Protein AF-A0A2A5F833-F1 (afdb_monomer)

Sequence (215 aa):
MTPPNRQLEKKFLQSIVKPLNDLQHRLIEPFVYSSTYSSIETDTGGIASAIAHFPEQIPSRHIAKETRIKLCDASFEYDLIVNYNDTVKHRALTKESRITNMSVYSRFEYCETRGFRFMRTVPYLMPNGNLPNKYDFVQVAIESIQMLANKFEFSADFVQAFPDSSEGFFEWATLYHTKASREVSVEAFNIEFVRKVNDDEYTLVDPPTVKFVVI

Solvent-accessible surface area (backbone atoms only — not comparable to full-atom values): 12181 Å² total; per-residue (Å²): 134,79,58,73,65,59,57,52,47,52,46,46,44,63,56,37,51,47,56,50,51,60,47,54,66,55,24,50,47,57,56,66,57,35,70,89,76,33,71,63,59,57,51,51,45,50,40,26,42,38,60,59,50,48,53,61,74,43,95,46,68,68,58,17,55,55,49,49,53,55,44,40,77,70,30,70,42,39,33,50,36,37,26,28,29,50,35,75,73,30,99,70,62,98,54,59,88,47,33,27,42,76,52,59,28,44,34,27,40,51,39,99,91,54,28,22,20,61,42,30,49,44,51,26,37,15,55,65,68,38,80,94,54,63,40,53,45,66,61,36,48,51,53,31,47,46,51,49,21,62,74,70,73,44,81,59,88,81,71,72,74,82,78,76,44,89,58,67,65,31,85,46,49,62,29,36,56,69,79,87,55,91,79,73,75,71,86,50,68,45,75,45,42,26,28,78,78,51,103,89,42,70,42,80,50,85,73,98,74,85,56,75,44,80,81

Foldseek 3Di:
DPPPLVVLLVCLCVQALVLLVVLLVQFLAQADAAFPDGPNLVSLLSNLVCLLCSLVVPPDNVSSVVVSVVLLVVDVLNLLSNLDNCLVVDVDDPDLQSHKDKGKEFEWEQDPVQGIDGWGIFIWIHGSVDVVDTDGSSVSSLVSSVSVCVVSVHDSVSSDDRDGNPDGGDNAAEGEYDVPPVDDDRPDHHYWYWYDPDPPDIDTDDDPDHDYDYD

Structure (mmCIF, N/CA/C/O backbone):
data_AF-A0A2A5F833-F1
#
_entry.id   AF-A0A2A5F833-F1
#
loop_
_atom_site.group_PDB
_atom_site.id
_atom_site.type_symbol
_atom_site.label_atom_id
_atom_site.label_alt_id
_atom_site.label_comp_id
_atom_site.label_asym_id
_atom_site.label_entity_id
_atom_site.label_seq_id
_atom_site.pdbx_PDB_ins_code
_atom_site.Cartn_x
_atom_site.Cartn_y
_atom_site.Cartn_z
_atom_site.occupancy
_atom_site.B_iso_or_equiv
_atom_site.auth_seq_id
_atom_site.auth_comp_id
_atom_site.auth_asym_id
_atom_site.auth_atom_id
_atom_site.pdbx_PDB_model_num
ATOM 1 N N . MET A 1 1 ? 29.959 16.289 -14.822 1.00 41.12 1 MET A N 1
ATOM 2 C CA . MET A 1 1 ? 28.954 15.370 -15.400 1.00 41.12 1 MET A CA 1
ATOM 3 C C . MET A 1 1 ? 28.659 14.302 -14.366 1.00 41.12 1 MET A C 1
ATOM 5 O O . MET A 1 1 ? 29.595 13.676 -13.887 1.00 41.12 1 MET A O 1
ATOM 9 N N . THR A 1 2 ? 27.407 14.149 -13.947 1.00 41.41 2 THR A N 1
ATOM 10 C CA . THR A 1 2 ? 27.018 13.082 -13.017 1.00 41.41 2 THR A CA 1
ATOM 11 C C . THR A 1 2 ? 27.003 11.759 -13.796 1.00 41.41 2 THR A C 1
ATOM 13 O O . THR A 1 2 ? 26.448 11.755 -14.896 1.00 41.41 2 THR A O 1
ATOM 16 N N . PRO A 1 3 ? 27.615 10.663 -13.308 1.00 46.19 3 PRO A N 1
ATOM 17 C CA . PRO A 1 3 ? 27.569 9.382 -14.011 1.00 46.19 3 PRO A CA 1
ATOM 18 C C . PRO A 1 3 ? 26.110 8.969 -14.289 1.00 46.19 3 PRO A C 1
ATOM 20 O O . PRO A 1 3 ? 25.251 9.240 -13.443 1.00 46.19 3 PRO A O 1
ATOM 23 N N . PRO A 1 4 ? 25.819 8.323 -15.438 1.00 58.59 4 PRO A N 1
ATOM 24 C CA . PRO A 1 4 ? 24.455 8.006 -15.875 1.00 58.59 4 PRO A CA 1
ATOM 25 C C . PRO A 1 4 ? 23.614 7.322 -14.787 1.00 58.59 4 PRO A C 1
ATOM 27 O O . PRO A 1 4 ? 22.433 7.630 -14.630 1.00 58.59 4 PRO A O 1
ATOM 30 N N . ASN A 1 5 ? 24.255 6.475 -13.972 1.00 71.12 5 ASN A N 1
ATOM 31 C CA . ASN A 1 5 ? 23.594 5.741 -12.897 1.00 71.12 5 ASN A CA 1
ATOM 32 C C . ASN A 1 5 ? 23.075 6.646 -11.768 1.00 71.12 5 ASN A C 1
ATOM 34 O O . ASN A 1 5 ? 21.965 6.454 -11.291 1.00 71.12 5 ASN A O 1
ATOM 38 N N . ARG A 1 6 ? 23.794 7.719 -11.417 1.00 80.25 6 ARG A N 1
ATOM 39 C CA . ARG A 1 6 ? 23.369 8.659 -10.361 1.00 80.25 6 ARG A CA 1
ATOM 40 C C . ARG A 1 6 ? 22.173 9.520 -10.769 1.00 80.25 6 ARG A C 1
ATOM 42 O O . ARG A 1 6 ? 21.403 9.951 -9.916 1.00 80.25 6 ARG A O 1
ATOM 49 N N . GLN A 1 7 ? 22.018 9.831 -12.059 1.00 85.38 7 GLN A N 1
ATOM 50 C CA . GLN A 1 7 ? 20.838 10.571 -12.523 1.00 85.38 7 GLN A CA 1
ATOM 51 C C . GLN A 1 7 ? 19.591 9.682 -12.493 1.00 85.38 7 GLN A C 1
ATOM 53 O O . GLN A 1 7 ? 18.515 10.154 -12.123 1.00 85.38 7 GLN A O 1
ATOM 58 N N . LEU A 1 8 ? 19.741 8.411 -12.869 1.00 87.88 8 LEU A N 1
ATOM 59 C CA . LEU A 1 8 ? 18.670 7.424 -12.812 1.00 87.88 8 LEU A CA 1
ATOM 60 C C . LEU A 1 8 ? 18.279 7.108 -11.360 1.00 87.88 8 LEU A C 1
ATOM 62 O O . LEU A 1 8 ? 17.096 7.133 -11.039 1.00 87.88 8 LEU A O 1
ATOM 66 N N . GLU A 1 9 ? 19.258 6.949 -10.471 1.00 89.50 9 GLU A N 1
ATOM 67 C CA . GLU A 1 9 ? 19.054 6.791 -9.027 1.00 89.50 9 GLU A CA 1
ATOM 68 C C . GLU A 1 9 ? 18.336 8.006 -8.419 1.00 89.50 9 GLU A C 1
ATOM 70 O O . GLU A 1 9 ? 17.340 7.863 -7.717 1.00 89.50 9 GLU A O 1
ATOM 75 N N . LYS A 1 10 ? 18.741 9.238 -8.763 1.00 89.94 10 LYS A N 1
ATOM 76 C CA . LYS A 1 10 ? 18.026 10.443 -8.307 1.00 89.94 10 LYS A CA 1
ATOM 77 C C . LYS A 1 10 ? 16.562 10.445 -8.757 1.00 89.94 10 LYS A C 1
ATOM 79 O O . LYS A 1 10 ? 15.688 10.816 -7.977 1.00 89.94 10 LYS A O 1
ATOM 84 N N . LYS A 1 11 ? 16.284 10.038 -10.000 1.00 90.44 11 LYS A N 1
ATOM 85 C CA . LYS A 1 11 ? 14.904 9.890 -10.484 1.00 90.44 11 LYS A CA 1
ATOM 86 C C . LYS A 1 11 ? 14.158 8.813 -9.704 1.00 90.44 11 LYS A C 1
ATOM 88 O O . LYS A 1 11 ? 13.012 9.052 -9.343 1.00 90.44 11 LYS A O 1
ATOM 93 N N . PHE A 1 12 ? 14.789 7.675 -9.420 1.00 91.25 12 PHE A N 1
ATOM 94 C CA . PHE A 1 12 ? 14.212 6.600 -8.612 1.00 91.25 12 PHE A CA 1
ATOM 95 C C . PHE A 1 12 ? 13.774 7.117 -7.236 1.00 91.25 12 PHE A C 1
ATOM 97 O O . PHE A 1 12 ? 12.604 7.017 -6.868 1.00 91.25 12 PHE A O 1
ATOM 104 N N . LEU A 1 13 ? 14.681 7.804 -6.535 1.00 91.69 13 LEU A N 1
ATOM 105 C CA . LEU A 1 13 ? 14.411 8.409 -5.231 1.00 91.69 13 LEU A CA 1
ATOM 106 C C . LEU A 1 13 ? 13.259 9.423 -5.280 1.00 91.69 13 LEU A C 1
ATOM 108 O O . LEU A 1 13 ? 12.384 9.427 -4.419 1.00 91.69 13 LEU A O 1
ATOM 112 N N . GLN A 1 14 ? 13.251 10.297 -6.289 1.00 92.38 14 GLN A N 1
ATOM 113 C CA . GLN A 1 14 ? 12.277 11.387 -6.384 1.00 92.38 14 GLN A CA 1
ATOM 114 C C . GLN A 1 14 ? 10.895 10.943 -6.871 1.00 92.38 14 GLN A C 1
ATOM 116 O O . GLN A 1 14 ? 9.903 11.535 -6.457 1.00 92.38 14 GLN A O 1
ATOM 121 N N . SER A 1 15 ? 10.828 9.954 -7.763 1.00 92.31 15 SER A N 1
ATOM 122 C CA . SER A 1 15 ? 9.573 9.532 -8.403 1.00 92.31 15 SER A CA 1
ATOM 123 C C . SER A 1 15 ? 8.883 8.366 -7.706 1.00 92.31 15 SER A C 1
ATOM 125 O O . SER A 1 15 ? 7.688 8.185 -7.912 1.00 92.31 15 SER A O 1
ATOM 127 N N . ILE A 1 16 ? 9.609 7.591 -6.896 1.00 93.31 16 ILE A N 1
ATOM 128 C CA . ILE A 1 16 ? 9.078 6.379 -6.265 1.00 93.31 16 ILE A CA 1
ATOM 129 C C . ILE A 1 16 ? 9.236 6.443 -4.746 1.00 93.31 16 ILE A C 1
ATOM 131 O O . ILE A 1 16 ? 8.244 6.428 -4.022 1.00 93.31 16 ILE A O 1
ATOM 135 N N . VAL A 1 17 ? 10.473 6.571 -4.259 1.00 92.44 17 VAL A N 1
ATOM 136 C CA . VAL A 1 17 ? 10.777 6.433 -2.824 1.00 92.44 17 VAL A CA 1
ATOM 137 C C . VAL A 1 17 ? 10.159 7.556 -2.002 1.00 92.44 17 VAL A C 1
ATOM 139 O O . VAL A 1 17 ? 9.460 7.297 -1.027 1.00 92.44 17 VAL A O 1
ATOM 142 N N . LYS A 1 18 ? 10.385 8.813 -2.398 1.00 92.38 18 LYS A N 1
ATOM 143 C CA . LYS A 1 18 ? 9.833 9.961 -1.675 1.00 92.38 18 LYS A CA 1
ATOM 144 C C . LYS A 1 18 ? 8.293 9.928 -1.633 1.00 92.38 18 LYS A C 1
ATOM 146 O O . LYS A 1 18 ? 7.764 10.005 -0.530 1.00 92.38 18 LYS A O 1
ATOM 151 N N . PRO A 1 19 ? 7.572 9.752 -2.759 1.00 93.38 19 PRO A N 1
ATOM 152 C CA . PRO A 1 19 ? 6.115 9.615 -2.730 1.00 93.38 19 PRO A CA 1
ATOM 153 C C . PRO A 1 19 ? 5.610 8.477 -1.836 1.00 93.38 19 PRO A C 1
ATOM 155 O O . PRO A 1 19 ? 4.612 8.654 -1.141 1.00 93.38 19 PRO A O 1
ATOM 158 N N . LEU A 1 20 ? 6.301 7.330 -1.810 1.00 93.62 20 LEU A N 1
ATOM 159 C CA . LEU A 1 20 ? 5.943 6.232 -0.914 1.00 93.62 20 LEU A CA 1
ATOM 160 C C . LEU A 1 20 ? 6.114 6.624 0.557 1.00 93.62 20 LEU A C 1
ATOM 162 O O . LEU A 1 20 ? 5.216 6.382 1.356 1.00 93.62 20 LEU A O 1
ATOM 166 N N . ASN A 1 21 ? 7.225 7.266 0.915 1.00 91.25 21 ASN A N 1
ATOM 167 C CA . ASN A 1 21 ? 7.442 7.754 2.277 1.00 91.25 21 ASN A CA 1
ATOM 168 C C . ASN A 1 21 ? 6.386 8.800 2.670 1.00 91.25 21 ASN A C 1
ATOM 170 O O . ASN A 1 21 ? 5.818 8.708 3.756 1.00 91.25 21 ASN A O 1
ATOM 174 N N . ASP A 1 22 ? 6.063 9.744 1.784 1.00 90.62 22 ASP A N 1
ATOM 175 C CA . ASP A 1 22 ? 5.027 10.760 2.017 1.00 90.62 22 ASP A CA 1
ATOM 176 C C . ASP A 1 22 ? 3.626 10.123 2.184 1.00 90.62 22 ASP A C 1
ATOM 178 O O . ASP A 1 22 ? 2.799 10.602 2.964 1.00 90.62 22 ASP A O 1
ATOM 182 N N . LEU A 1 23 ? 3.339 9.023 1.476 1.00 91.31 23 LEU A N 1
ATOM 183 C CA . LEU A 1 23 ? 2.129 8.226 1.689 1.00 91.31 23 LEU A CA 1
ATOM 184 C C . LEU A 1 23 ? 2.149 7.534 3.059 1.00 91.31 23 LEU A C 1
ATOM 186 O O . LEU A 1 23 ? 1.182 7.671 3.801 1.00 91.31 23 LEU A O 1
ATOM 190 N N . GLN A 1 24 ? 3.237 6.848 3.424 1.00 90.69 24 GLN A N 1
ATOM 191 C CA . GLN A 1 24 ? 3.361 6.148 4.712 1.00 90.69 24 GLN A CA 1
ATOM 192 C C . GLN A 1 24 ? 3.088 7.066 5.911 1.00 90.69 24 GLN A C 1
ATOM 194 O O . GLN A 1 24 ? 2.324 6.694 6.800 1.00 90.69 24 GLN A O 1
ATOM 199 N N . HIS A 1 25 ? 3.622 8.291 5.896 1.00 87.38 25 HIS A N 1
ATOM 200 C CA . HIS A 1 25 ? 3.379 9.277 6.956 1.00 87.38 25 HIS A CA 1
ATOM 201 C C . HIS A 1 25 ? 1.908 9.697 7.067 1.00 87.38 25 HIS A C 1
ATOM 203 O O . HIS A 1 25 ? 1.439 9.997 8.154 1.00 87.38 25 HIS A O 1
ATOM 209 N N . ARG A 1 26 ? 1.151 9.708 5.965 1.00 87.00 26 ARG A N 1
ATOM 210 C CA . ARG A 1 26 ? -0.288 10.022 6.009 1.00 87.00 26 ARG A CA 1
ATOM 211 C C . ARG A 1 26 ? -1.143 8.836 6.429 1.00 87.00 26 ARG A C 1
ATOM 213 O O . ARG A 1 26 ? -2.242 9.032 6.939 1.00 87.00 26 ARG A O 1
ATOM 220 N N . LEU A 1 27 ? -0.668 7.615 6.192 1.00 89.62 27 LEU A N 1
ATOM 221 C CA . LEU A 1 27 ? -1.400 6.405 6.553 1.00 89.62 27 LEU A CA 1
ATOM 222 C C . LEU A 1 27 ? -1.431 6.174 8.068 1.00 89.62 27 LEU A C 1
ATOM 224 O O . LEU A 1 27 ? -2.376 5.552 8.539 1.00 89.62 27 LEU A O 1
ATOM 228 N N . ILE A 1 28 ? -0.461 6.680 8.832 1.00 89.06 28 ILE A N 1
ATOM 229 C CA . ILE A 1 28 ? -0.463 6.576 10.305 1.00 89.06 28 ILE A CA 1
ATOM 230 C C . ILE A 1 28 ? -1.386 7.584 10.998 1.00 89.06 28 ILE A C 1
ATOM 232 O O . ILE A 1 28 ? -1.611 7.474 12.199 1.00 89.06 28 ILE A O 1
ATOM 236 N N . GLU A 1 29 ? -1.962 8.525 10.254 1.00 86.06 29 GLU A N 1
ATOM 237 C CA . GLU A 1 29 ? -2.932 9.471 10.796 1.00 86.06 29 GLU A CA 1
ATOM 238 C C . GLU A 1 29 ? -4.336 8.832 10.838 1.00 86.06 29 GLU A C 1
ATOM 240 O O . GLU A 1 29 ? -4.790 8.289 9.818 1.00 86.06 29 GLU A O 1
ATOM 245 N N . PRO A 1 30 ? -5.060 8.901 11.971 1.00 86.00 30 PRO A N 1
ATOM 246 C CA . PRO A 1 30 ? -6.386 8.300 12.149 1.00 86.00 30 PRO A CA 1
ATOM 247 C C . PRO A 1 30 ? -7.489 9.111 11.462 1.00 86.00 30 PRO A C 1
ATOM 249 O O . PRO A 1 30 ? -8.456 9.527 12.090 1.00 86.00 30 PRO A O 1
ATOM 252 N N . PHE A 1 31 ? -7.371 9.354 10.159 1.00 82.69 31 PHE A N 1
ATOM 253 C CA . PHE A 1 31 ? -8.399 10.040 9.379 1.00 82.69 31 PHE A CA 1
ATOM 254 C C . PHE A 1 31 ? -9.400 9.073 8.749 1.00 82.69 31 PHE A C 1
ATOM 256 O O . PHE A 1 31 ? -9.063 7.958 8.349 1.00 82.69 31 PHE A O 1
ATOM 263 N N . VAL A 1 32 ? -10.645 9.532 8.611 1.00 75.62 32 VAL A N 1
ATOM 264 C CA . VAL A 1 32 ? -11.644 8.854 7.783 1.00 75.62 32 VAL A CA 1
ATOM 265 C C . VAL A 1 32 ? -11.326 9.104 6.312 1.00 75.62 32 VAL A C 1
ATOM 267 O O . VAL A 1 32 ? -11.276 10.250 5.863 1.00 75.62 32 VAL A O 1
ATOM 270 N N . TYR A 1 33 ? -11.178 8.025 5.549 1.00 72.00 33 TYR A N 1
ATOM 271 C CA . TYR A 1 33 ? -11.058 8.067 4.097 1.00 72.00 33 TYR A CA 1
ATOM 272 C C . TYR A 1 33 ? -12.317 7.462 3.469 1.00 72.00 33 TYR A C 1
ATOM 274 O O . TYR A 1 33 ? -12.713 6.349 3.813 1.00 72.00 33 TYR A O 1
ATOM 282 N N . SER A 1 34 ? -12.958 8.201 2.557 1.00 66.12 34 SER A N 1
ATOM 283 C CA . SER A 1 34 ? -14.086 7.678 1.776 1.00 66.12 34 SER A CA 1
ATOM 284 C C . SER A 1 34 ? -13.596 6.612 0.796 1.00 66.12 34 SER A C 1
ATOM 286 O O . SER A 1 34 ? -12.578 6.801 0.131 1.00 66.12 34 SER A O 1
ATOM 288 N N . SER A 1 35 ? -14.329 5.506 0.694 1.00 57.31 35 SER A N 1
ATOM 289 C CA . SER A 1 35 ? -14.019 4.398 -0.220 1.00 57.31 35 SER A CA 1
ATOM 290 C C . SER A 1 35 ? -14.242 4.721 -1.702 1.00 57.31 35 SER A C 1
ATOM 292 O O . SER A 1 35 ? -13.709 4.015 -2.547 1.00 57.31 35 SER A O 1
ATOM 294 N N . THR A 1 36 ? -15.000 5.773 -2.029 1.00 50.66 36 THR A N 1
ATOM 295 C CA . THR A 1 36 ? -15.430 6.035 -3.415 1.00 50.66 36 THR A CA 1
ATOM 296 C C . THR A 1 36 ? -14.433 6.900 -4.196 1.00 50.66 36 THR A C 1
ATOM 298 O O . THR A 1 36 ? -14.335 6.756 -5.407 1.00 50.66 36 THR A O 1
ATOM 301 N N . TYR A 1 37 ? -13.685 7.780 -3.516 1.00 53.69 37 TYR A N 1
ATOM 302 C CA . TYR A 1 37 ? -12.626 8.626 -4.090 1.00 53.69 37 TYR A CA 1
ATOM 303 C C . TYR A 1 37 ? -11.704 9.124 -2.968 1.00 53.69 37 TYR A C 1
ATOM 305 O O . TYR A 1 37 ? -11.881 10.228 -2.448 1.00 53.69 37 TYR A O 1
ATOM 313 N N . SER A 1 38 ? -10.722 8.318 -2.557 1.00 63.88 38 SER A N 1
ATOM 314 C CA . SER A 1 38 ? -9.713 8.778 -1.594 1.00 63.88 38 SER A CA 1
ATOM 315 C C . SER A 1 38 ? -8.472 9.315 -2.306 1.00 63.88 38 SER A C 1
ATOM 317 O O . SER A 1 38 ? -8.049 8.807 -3.347 1.00 63.88 38 SER A O 1
ATOM 319 N N . SER A 1 39 ? -7.835 10.327 -1.712 1.00 76.00 39 SER A N 1
ATOM 320 C CA . SER A 1 39 ? -6.483 10.749 -2.104 1.00 76.00 39 SER A CA 1
ATOM 321 C C . SER A 1 39 ? -5.508 9.565 -2.106 1.00 76.00 39 SER A C 1
ATOM 323 O O . SER A 1 39 ? -4.662 9.480 -2.990 1.00 76.00 39 SER A O 1
ATOM 325 N N . ILE A 1 40 ? -5.708 8.591 -1.210 1.00 87.06 40 ILE A N 1
ATOM 326 C CA . ILE A 1 40 ? -4.930 7.349 -1.140 1.00 87.06 40 ILE A CA 1
ATOM 327 C C . ILE A 1 40 ? -4.995 6.560 -2.456 1.00 87.06 40 ILE A C 1
ATOM 329 O O . ILE A 1 40 ? -3.958 6.089 -2.915 1.00 87.06 40 ILE A O 1
ATOM 333 N N . GLU A 1 41 ? -6.151 6.432 -3.112 1.00 87.00 41 GLU A N 1
ATOM 334 C CA . GLU A 1 41 ? -6.225 5.718 -4.402 1.00 87.00 41 GLU A CA 1
ATOM 335 C C . GLU A 1 41 ? -5.432 6.424 -5.497 1.00 87.00 41 GLU A C 1
ATOM 337 O O . GLU A 1 41 ? -4.709 5.794 -6.269 1.00 87.00 41 GLU A O 1
ATOM 342 N N . THR A 1 42 ? -5.509 7.754 -5.517 1.00 88.69 42 THR A N 1
ATOM 343 C CA . THR A 1 42 ? -4.750 8.568 -6.471 1.00 88.69 42 THR A CA 1
ATOM 344 C C . THR A 1 42 ? -3.246 8.420 -6.236 1.00 88.69 42 THR A C 1
ATOM 346 O O . THR A 1 42 ? -2.485 8.213 -7.182 1.00 88.69 42 THR A O 1
ATOM 349 N N . ASP A 1 43 ? -2.814 8.471 -4.976 1.00 92.12 43 ASP A N 1
ATOM 350 C CA . ASP A 1 43 ? -1.402 8.381 -4.611 1.00 92.12 43 ASP A CA 1
ATOM 351 C C . ASP A 1 43 ? -0.829 6.985 -4.861 1.00 92.12 43 ASP A C 1
ATOM 353 O O . ASP A 1 43 ? 0.234 6.847 -5.468 1.00 92.12 43 ASP A O 1
ATOM 357 N N . THR A 1 44 ? -1.547 5.938 -4.451 1.00 94.06 44 THR A N 1
ATOM 358 C CA . THR A 1 44 ? -1.150 4.544 -4.700 1.00 94.06 44 THR A CA 1
ATOM 359 C C . THR A 1 44 ? -1.095 4.244 -6.197 1.00 94.06 44 THR A C 1
ATOM 361 O O . THR A 1 44 ? -0.126 3.641 -6.653 1.00 94.06 44 THR A O 1
ATOM 364 N N . GLY A 1 45 ? -2.064 4.716 -6.992 1.00 94.44 45 GLY A N 1
ATOM 365 C CA . GLY A 1 45 ? -2.044 4.592 -8.452 1.00 94.44 45 GLY A CA 1
ATOM 366 C C . GLY A 1 45 ? -0.860 5.326 -9.093 1.00 94.44 45 GLY A C 1
ATOM 367 O O . GLY A 1 45 ? -0.199 4.789 -9.987 1.00 94.44 45 GLY A O 1
ATOM 368 N N . GLY A 1 46 ? -0.532 6.525 -8.600 1.00 95.06 46 GLY A N 1
ATOM 369 C CA . GLY A 1 46 ? 0.645 7.287 -9.025 1.00 95.06 46 GLY A CA 1
ATOM 370 C C . GLY A 1 46 ? 1.961 6.556 -8.739 1.00 95.06 46 GLY A C 1
ATOM 371 O O . GLY A 1 46 ? 2.794 6.412 -9.638 1.00 95.06 46 GLY A O 1
ATOM 372 N N . ILE A 1 47 ? 2.122 6.035 -7.519 1.00 96.31 47 ILE A N 1
ATOM 373 C CA . ILE A 1 47 ? 3.291 5.245 -7.102 1.00 96.31 47 ILE A CA 1
ATOM 374 C C . ILE A 1 47 ? 3.390 3.954 -7.925 1.00 96.31 47 ILE A C 1
ATOM 376 O O . ILE A 1 47 ? 4.459 3.646 -8.453 1.00 96.31 47 ILE A O 1
ATOM 380 N N . ALA A 1 48 ? 2.281 3.230 -8.104 1.00 97.00 48 ALA A N 1
ATOM 381 C CA . ALA A 1 48 ? 2.236 2.007 -8.902 1.00 97.00 48 ALA A CA 1
ATOM 382 C C . ALA A 1 48 ? 2.670 2.258 -10.350 1.00 97.00 48 ALA A C 1
ATOM 384 O O . ALA A 1 48 ? 3.478 1.512 -10.901 1.00 97.00 48 ALA A O 1
ATOM 385 N N . SER A 1 49 ? 2.195 3.351 -10.954 1.00 96.06 49 SER A N 1
ATOM 386 C CA . SER A 1 49 ? 2.625 3.767 -12.288 1.00 96.06 49 SER A CA 1
ATOM 387 C C . SER A 1 49 ? 4.115 4.102 -12.332 1.00 96.06 49 SER A C 1
ATOM 389 O O . SER A 1 49 ? 4.797 3.710 -13.281 1.00 96.06 49 SER A O 1
ATOM 391 N N . ALA A 1 50 ? 4.642 4.807 -11.330 1.00 95.69 50 ALA A N 1
ATOM 392 C CA . ALA A 1 50 ? 6.064 5.131 -11.271 1.00 95.69 50 ALA A CA 1
ATOM 393 C C . ALA A 1 50 ? 6.936 3.865 -11.187 1.00 95.69 50 ALA A C 1
ATOM 395 O O . ALA A 1 50 ? 7.899 3.749 -11.942 1.00 95.69 50 ALA A O 1
ATOM 396 N N . ILE A 1 51 ? 6.559 2.890 -10.352 1.00 95.38 51 ILE A N 1
ATOM 397 C CA . ILE A 1 51 ? 7.242 1.591 -10.219 1.00 95.38 51 ILE A CA 1
ATOM 398 C C . ILE A 1 51 ? 7.149 0.781 -11.524 1.00 95.38 51 ILE A C 1
ATOM 400 O O . ILE A 1 51 ? 8.169 0.338 -12.059 1.00 95.38 51 ILE A O 1
ATOM 404 N N . ALA A 1 52 ? 5.942 0.617 -12.074 1.00 94.69 52 ALA A N 1
ATOM 405 C CA . ALA A 1 52 ? 5.687 -0.207 -13.258 1.00 94.69 52 ALA A CA 1
ATOM 406 C C . ALA A 1 52 ? 6.425 0.299 -14.510 1.00 94.69 52 ALA A C 1
ATOM 408 O O . ALA A 1 52 ? 6.896 -0.498 -15.322 1.00 94.69 52 ALA A O 1
ATOM 409 N N . HIS A 1 53 ? 6.551 1.621 -14.662 1.00 93.00 53 HIS A N 1
ATOM 410 C CA . HIS A 1 53 ? 7.202 2.243 -15.817 1.00 93.00 53 HIS A CA 1
ATOM 411 C C . HIS A 1 53 ? 8.658 2.650 -15.564 1.00 93.00 53 HIS A C 1
ATOM 413 O O . HIS A 1 53 ? 9.316 3.144 -16.481 1.00 93.00 53 HIS A O 1
ATOM 419 N N . PHE A 1 54 ? 9.210 2.425 -14.367 1.00 91.94 54 PHE A N 1
ATOM 420 C CA . PHE A 1 54 ? 10.60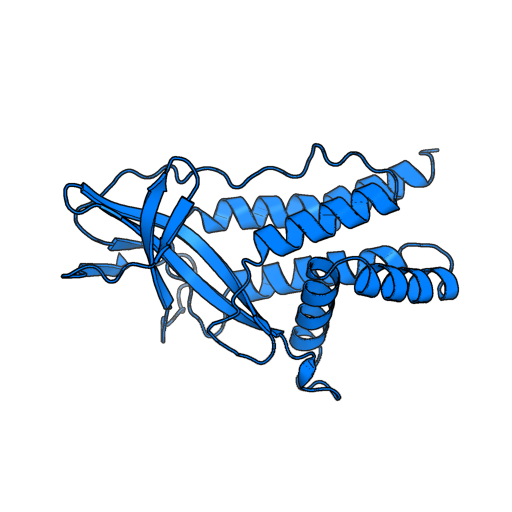6 2.767 -14.091 1.00 91.94 54 PHE A CA 1
ATOM 421 C C . PHE A 1 54 ? 11.604 2.105 -15.060 1.00 91.94 54 PHE A C 1
ATOM 423 O O . PHE A 1 54 ? 12.483 2.812 -15.562 1.00 91.94 54 PHE A O 1
ATOM 430 N N . PRO A 1 55 ? 11.465 0.811 -15.431 1.00 88.94 55 PRO A N 1
ATOM 431 C CA . PRO A 1 55 ? 12.367 0.183 -16.401 1.00 88.94 55 PRO A CA 1
ATOM 432 C C . PRO A 1 55 ? 12.351 0.834 -17.793 1.00 88.94 55 PRO A C 1
ATOM 434 O O . PRO A 1 55 ? 13.290 0.662 -18.567 1.00 88.94 55 PRO A O 1
ATOM 437 N N . GLU A 1 56 ? 11.322 1.617 -18.127 1.00 87.62 56 GLU A N 1
ATOM 438 C CA . GLU A 1 56 ? 11.230 2.355 -19.394 1.00 87.62 56 GLU A CA 1
ATOM 439 C C . GLU A 1 56 ? 12.126 3.600 -19.429 1.00 87.62 56 GLU A C 1
ATOM 441 O O . GLU A 1 56 ? 12.325 4.190 -20.489 1.00 87.62 56 GLU A O 1
ATOM 446 N N . GLN A 1 57 ? 12.727 3.976 -18.296 1.00 83.81 57 GLN A N 1
ATOM 447 C CA . GLN A 1 57 ? 13.764 5.008 -18.237 1.00 83.81 57 GLN A CA 1
ATOM 448 C C . GLN A 1 57 ? 15.106 4.531 -18.829 1.00 83.81 57 GLN A C 1
ATOM 450 O O . GLN A 1 57 ? 16.021 5.342 -18.995 1.00 83.81 57 GLN A O 1
ATOM 455 N N . ILE A 1 58 ? 15.234 3.240 -19.168 1.00 76.75 58 ILE A N 1
ATOM 456 C CA . ILE A 1 58 ? 16.376 2.704 -19.915 1.00 76.75 58 ILE A CA 1
ATOM 457 C C . ILE A 1 58 ? 16.302 3.220 -21.368 1.00 76.75 58 ILE A C 1
ATOM 459 O O . ILE A 1 58 ? 15.268 3.057 -22.017 1.00 76.75 58 ILE A O 1
ATOM 463 N N . PRO A 1 59 ? 17.389 3.775 -21.943 1.00 70.19 59 PRO A N 1
ATOM 464 C CA . PRO A 1 59 ? 17.367 4.409 -23.270 1.00 70.19 59 PRO A CA 1
ATOM 465 C C . PRO A 1 59 ? 16.913 3.522 -24.444 1.00 70.19 59 PRO A C 1
ATOM 467 O O . PRO A 1 59 ? 16.555 4.037 -25.502 1.00 70.19 59 PRO A O 1
ATOM 470 N N . SER A 1 60 ? 16.926 2.196 -24.289 1.00 75.12 60 SER A N 1
ATOM 471 C CA . SER A 1 60 ? 16.522 1.248 -25.331 1.00 75.12 60 SER A CA 1
ATOM 472 C C . SER A 1 60 ? 15.148 0.649 -25.040 1.00 75.12 60 SER A C 1
ATOM 474 O O . SER A 1 60 ? 14.980 -0.140 -24.111 1.00 75.12 60 SER A O 1
ATOM 476 N N . ARG A 1 61 ? 14.162 0.969 -25.889 1.00 70.50 61 ARG A N 1
ATOM 477 C CA . ARG A 1 61 ? 12.765 0.515 -25.739 1.00 70.50 61 ARG A CA 1
ATOM 478 C C . ARG A 1 61 ? 12.604 -1.007 -25.755 1.00 70.50 61 ARG A C 1
ATOM 480 O O . ARG A 1 61 ? 11.746 -1.533 -25.054 1.00 70.50 61 ARG A O 1
ATOM 487 N N . HIS A 1 62 ? 13.393 -1.715 -26.567 1.00 67.88 62 HIS A N 1
ATOM 488 C CA . HIS A 1 62 ? 13.323 -3.181 -26.639 1.00 67.88 62 HIS A CA 1
ATOM 489 C C . HIS A 1 62 ? 13.849 -3.806 -25.344 1.00 67.88 62 HIS A C 1
ATOM 491 O O . HIS A 1 62 ? 13.189 -4.662 -24.761 1.00 67.88 62 HIS A O 1
ATOM 497 N N . ILE A 1 63 ? 14.960 -3.270 -24.830 1.00 73.75 63 ILE A N 1
ATOM 498 C CA . ILE A 1 63 ? 15.531 -3.675 -23.543 1.00 73.75 63 ILE A CA 1
ATOM 499 C C . ILE A 1 63 ? 14.553 -3.368 -22.406 1.00 73.75 63 ILE A C 1
ATOM 501 O O . ILE A 1 63 ? 14.360 -4.212 -21.538 1.00 73.75 63 ILE A O 1
ATOM 505 N N . ALA A 1 64 ? 13.883 -2.212 -22.424 1.00 77.31 64 ALA A N 1
ATOM 506 C CA . ALA A 1 64 ? 12.892 -1.851 -21.413 1.00 77.31 64 ALA A CA 1
ATOM 507 C C . ALA A 1 64 ? 11.719 -2.843 -21.354 1.00 77.31 64 ALA A C 1
ATOM 509 O O . ALA A 1 64 ? 11.367 -3.315 -20.273 1.00 77.31 64 ALA A O 1
ATOM 510 N N . LYS A 1 65 ? 11.145 -3.209 -22.511 1.00 78.06 65 LYS A N 1
ATOM 511 C CA . LYS A 1 65 ? 10.021 -4.156 -22.574 1.00 78.06 65 LYS A CA 1
ATOM 512 C C . LYS A 1 65 ? 10.422 -5.551 -22.094 1.00 78.06 65 LYS A C 1
ATOM 514 O O . LYS A 1 65 ? 9.715 -6.138 -21.281 1.00 78.06 65 LYS A O 1
ATOM 519 N N . GLU A 1 66 ? 11.550 -6.072 -22.571 1.00 79.56 66 GLU A N 1
ATOM 520 C CA . GLU A 1 66 ? 12.058 -7.375 -22.127 1.00 79.56 66 GLU A CA 1
ATOM 521 C C . GLU A 1 66 ? 12.415 -7.378 -20.642 1.00 79.56 66 GLU A C 1
ATOM 523 O O . GLU A 1 66 ? 12.151 -8.354 -19.945 1.00 79.56 66 GLU A O 1
ATOM 528 N N . THR A 1 67 ? 12.989 -6.280 -20.146 1.00 81.38 67 THR A N 1
ATOM 529 C CA . THR A 1 67 ? 13.308 -6.126 -18.725 1.00 81.38 67 THR A CA 1
ATOM 530 C C . THR A 1 67 ? 12.037 -6.157 -17.891 1.00 81.38 67 THR A C 1
ATOM 532 O O . THR A 1 67 ? 11.987 -6.905 -16.925 1.00 81.38 67 THR A O 1
ATOM 535 N N . ARG A 1 68 ? 10.988 -5.424 -18.284 1.00 83.12 68 ARG A N 1
ATOM 536 C CA . ARG A 1 68 ? 9.705 -5.437 -17.569 1.00 83.12 68 ARG A CA 1
ATOM 537 C C . ARG A 1 68 ? 9.096 -6.839 -17.502 1.00 83.12 68 ARG A C 1
ATOM 539 O O . ARG A 1 68 ? 8.674 -7.236 -16.424 1.00 83.12 68 ARG A O 1
ATOM 546 N N . ILE A 1 69 ? 9.089 -7.592 -18.607 1.00 82.69 69 ILE A N 1
ATOM 547 C CA . ILE A 1 69 ? 8.585 -8.981 -18.624 1.00 82.69 69 ILE A CA 1
ATOM 548 C C . ILE A 1 69 ? 9.386 -9.848 -17.649 1.00 82.69 69 ILE A C 1
ATOM 550 O O . ILE A 1 69 ? 8.807 -10.459 -16.760 1.00 82.69 69 ILE A O 1
ATOM 554 N N . LYS A 1 70 ? 10.721 -9.810 -17.742 1.00 86.00 70 LYS A N 1
ATOM 555 C CA . LYS A 1 70 ? 11.606 -10.568 -16.845 1.00 86.00 70 LYS A CA 1
ATOM 556 C C . LYS A 1 70 ? 11.422 -10.204 -15.372 1.00 86.00 70 LYS A C 1
ATOM 558 O O . LYS A 1 70 ? 11.623 -11.058 -14.523 1.00 86.00 70 LYS A O 1
ATOM 563 N N . LEU A 1 71 ? 11.091 -8.949 -15.065 1.00 88.81 71 LEU A N 1
ATOM 564 C CA . LEU A 1 71 ? 10.822 -8.508 -13.696 1.00 88.81 71 LEU A CA 1
ATOM 565 C C . LEU A 1 71 ? 9.470 -9.018 -13.182 1.00 88.81 71 LEU A C 1
ATOM 567 O O . LEU A 1 71 ? 9.403 -9.442 -12.035 1.00 88.81 71 LEU A O 1
ATOM 571 N N . CYS A 1 72 ? 8.428 -9.037 -14.020 1.00 87.44 72 CYS A N 1
ATOM 572 C CA . CYS A 1 72 ? 7.132 -9.626 -13.651 1.00 87.44 72 CYS A CA 1
ATOM 573 C C . CYS A 1 72 ? 7.268 -11.133 -13.387 1.00 87.44 72 CYS A C 1
ATOM 575 O O . CYS A 1 72 ? 6.720 -11.640 -12.417 1.00 87.44 72 CYS A O 1
ATOM 577 N N . ASP A 1 73 ? 8.067 -11.836 -14.194 1.00 89.25 73 ASP A N 1
ATOM 578 C CA . ASP A 1 73 ? 8.337 -13.265 -13.988 1.00 89.25 73 ASP A CA 1
ATOM 579 C C . ASP A 1 73 ? 9.188 -13.537 -12.728 1.00 89.25 73 ASP A C 1
ATOM 581 O O . ASP A 1 73 ? 9.202 -14.658 -12.221 1.00 89.25 73 ASP A O 1
ATOM 585 N N . ALA A 1 74 ? 9.924 -12.533 -12.235 1.00 89.25 74 ALA A N 1
ATOM 586 C CA . ALA A 1 74 ? 10.876 -12.676 -11.133 1.00 89.25 74 ALA A CA 1
ATOM 587 C C . ALA A 1 74 ? 10.328 -12.267 -9.755 1.00 89.25 74 ALA A C 1
ATOM 589 O O . ALA A 1 74 ? 10.902 -12.682 -8.749 1.00 89.25 74 ALA A O 1
ATOM 590 N N . SER A 1 75 ? 9.265 -11.460 -9.683 1.00 94.62 75 SER A N 1
ATOM 591 C CA . SER A 1 75 ? 8.652 -11.025 -8.420 1.00 94.62 75 SER A CA 1
ATOM 592 C C . SER A 1 75 ? 7.141 -10.936 -8.557 1.00 94.62 75 SER A C 1
ATOM 594 O O . SER A 1 75 ? 6.611 -10.211 -9.404 1.00 94.62 75 SER A O 1
ATOM 596 N N . PHE A 1 76 ? 6.459 -11.646 -7.659 1.00 94.44 76 PHE A N 1
ATOM 597 C CA . PHE A 1 76 ? 5.010 -11.593 -7.528 1.00 94.44 76 PHE A CA 1
ATOM 598 C C . PHE A 1 76 ? 4.535 -10.175 -7.193 1.00 94.44 76 PHE A C 1
ATOM 600 O O . PHE A 1 76 ? 3.565 -9.693 -7.770 1.00 94.44 76 PHE A O 1
ATOM 607 N N . GLU A 1 77 ? 5.242 -9.482 -6.307 1.00 95.50 77 GLU A N 1
ATOM 608 C CA . GLU A 1 77 ? 4.911 -8.136 -5.850 1.00 95.50 77 GLU A CA 1
ATOM 609 C C . GLU A 1 77 ? 4.999 -7.129 -6.992 1.00 95.50 77 GLU A C 1
ATOM 611 O O . GLU A 1 77 ? 4.100 -6.304 -7.172 1.00 95.50 77 GLU A O 1
ATOM 616 N N . TYR A 1 78 ? 6.044 -7.235 -7.815 1.00 95.81 78 TYR A N 1
ATOM 617 C CA . TYR A 1 78 ? 6.187 -6.382 -8.985 1.00 95.81 78 TYR A CA 1
ATOM 618 C C . TYR A 1 78 ? 5.093 -6.648 -10.025 1.00 95.81 78 TYR A C 1
ATOM 620 O O . TYR A 1 78 ? 4.508 -5.694 -10.547 1.00 95.81 78 TYR A O 1
ATOM 628 N N . ASP A 1 79 ? 4.771 -7.918 -10.305 1.00 95.50 79 ASP A N 1
ATOM 629 C CA . ASP A 1 79 ? 3.649 -8.263 -11.189 1.00 95.50 79 ASP A CA 1
ATOM 630 C C . ASP A 1 79 ? 2.318 -7.732 -10.636 1.00 95.50 79 ASP A C 1
ATOM 632 O O . ASP A 1 79 ? 1.513 -7.156 -11.371 1.00 95.50 79 ASP A O 1
ATOM 636 N N . LEU A 1 80 ? 2.115 -7.819 -9.320 1.00 95.12 80 LEU A N 1
ATOM 637 C CA . LEU A 1 80 ? 0.931 -7.306 -8.645 1.00 95.12 80 LEU A CA 1
ATOM 638 C C . LEU A 1 80 ? 0.799 -5.778 -8.783 1.00 95.12 80 LEU A C 1
ATOM 640 O O . LEU A 1 80 ? -0.292 -5.291 -9.094 1.00 95.12 80 LEU A O 1
ATOM 644 N N . ILE A 1 81 ? 1.896 -5.023 -8.636 1.00 96.50 81 ILE A N 1
ATOM 645 C CA . ILE A 1 81 ? 1.931 -3.570 -8.891 1.00 96.50 81 ILE A CA 1
ATOM 646 C C . ILE A 1 81 ? 1.627 -3.253 -10.353 1.00 96.50 81 ILE A C 1
ATOM 648 O O . ILE A 1 81 ? 0.869 -2.324 -10.639 1.00 96.50 81 ILE A O 1
ATOM 652 N N . VAL A 1 82 ? 2.196 -4.013 -11.289 1.00 94.69 82 VAL A N 1
ATOM 653 C CA . VAL A 1 82 ? 1.944 -3.837 -12.722 1.00 94.69 82 VAL A CA 1
ATOM 654 C C . VAL A 1 82 ? 0.469 -4.080 -13.050 1.00 94.69 82 VAL A C 1
ATOM 656 O O . VAL A 1 82 ? -0.139 -3.276 -13.759 1.00 94.69 82 VAL A O 1
ATOM 659 N N . ASN A 1 83 ? -0.119 -5.145 -12.509 1.00 94.06 83 ASN A N 1
ATOM 660 C CA . ASN A 1 83 ? -1.531 -5.483 -12.670 1.00 94.06 83 ASN A CA 1
ATOM 661 C C . ASN A 1 83 ? -2.445 -4.403 -12.066 1.00 94.06 83 ASN A C 1
ATOM 663 O O . ASN A 1 83 ? -3.411 -3.986 -12.708 1.00 94.06 83 ASN A O 1
ATOM 667 N N . TYR A 1 84 ? -2.102 -3.874 -10.886 1.00 94.69 84 TYR A N 1
ATOM 668 C CA . TYR A 1 84 ? -2.817 -2.746 -10.282 1.00 94.69 84 TYR A CA 1
ATOM 669 C C . TYR A 1 84 ? -2.723 -1.474 -11.137 1.00 94.69 84 TYR A C 1
ATOM 671 O O . TYR A 1 84 ? -3.748 -0.884 -11.470 1.00 94.69 84 TYR A O 1
ATOM 679 N N . ASN A 1 85 ? -1.523 -1.081 -11.578 1.00 94.94 85 ASN A N 1
ATOM 680 C CA . ASN A 1 85 ? -1.332 0.069 -12.467 1.00 94.94 85 ASN A CA 1
ATOM 681 C C . ASN A 1 85 ? -2.153 -0.059 -13.760 1.00 94.94 85 ASN A C 1
ATOM 683 O O . ASN A 1 85 ? -2.797 0.901 -14.184 1.00 94.94 85 ASN A O 1
ATOM 687 N N . ASP A 1 86 ? -2.129 -1.236 -14.387 1.00 92.56 86 ASP A N 1
ATOM 688 C CA . ASP A 1 86 ? -2.898 -1.491 -15.602 1.00 92.56 86 ASP A CA 1
ATOM 689 C C . ASP A 1 86 ? -4.411 -1.394 -15.306 1.00 92.56 86 ASP A C 1
ATOM 691 O O . ASP A 1 86 ? -5.139 -0.787 -16.089 1.00 92.56 86 ASP A O 1
ATOM 695 N N . THR A 1 87 ? -4.879 -1.904 -14.160 1.00 91.44 87 THR A N 1
ATOM 696 C CA . THR A 1 87 ? -6.289 -1.810 -13.723 1.00 91.44 87 THR A CA 1
ATOM 697 C C . THR A 1 87 ? -6.727 -0.357 -13.505 1.00 91.44 87 THR A C 1
ATOM 699 O O . THR A 1 87 ? -7.778 0.049 -13.988 1.00 91.44 87 THR A O 1
ATOM 702 N N . VAL A 1 88 ? -5.906 0.467 -12.847 1.00 89.25 88 VAL A N 1
ATOM 703 C CA . VAL A 1 88 ? -6.209 1.894 -12.622 1.00 89.25 88 VAL A CA 1
ATOM 704 C C . VAL A 1 88 ? -6.256 2.676 -13.942 1.00 89.25 88 VAL A C 1
ATOM 706 O O . VAL A 1 88 ? -7.077 3.578 -14.111 1.00 89.25 88 VAL A O 1
ATOM 709 N N . LYS A 1 89 ? -5.390 2.339 -14.907 1.00 86.38 89 LYS A N 1
ATOM 710 C CA . LYS A 1 89 ? -5.327 3.015 -16.216 1.00 86.38 89 LYS A CA 1
ATOM 711 C C . LYS A 1 89 ? -6.435 2.596 -17.168 1.00 86.38 89 LYS A C 1
ATOM 713 O O . LYS A 1 89 ? -6.869 3.392 -18.006 1.00 86.38 89 LYS A O 1
ATOM 718 N N . HIS A 1 90 ? -6.854 1.342 -17.089 1.00 81.88 90 HIS A N 1
ATOM 719 C CA . HIS A 1 90 ? -7.762 0.741 -18.046 1.00 81.88 90 HIS A CA 1
ATOM 720 C C . HIS A 1 90 ? -9.063 0.369 -17.348 1.00 81.88 90 HIS A C 1
ATOM 722 O O . HIS A 1 90 ? -9.102 -0.533 -16.526 1.00 81.88 90 HIS A O 1
ATOM 728 N N . ARG A 1 91 ? -10.165 1.016 -17.750 1.00 65.75 91 ARG A N 1
ATOM 729 C CA . ARG A 1 91 ? -11.512 0.738 -17.212 1.00 65.75 91 ARG A CA 1
ATOM 730 C C . ARG A 1 91 ? -11.921 -0.741 -17.301 1.00 65.75 91 ARG A C 1
ATOM 732 O O . ARG A 1 91 ? -12.783 -1.170 -16.549 1.00 65.75 91 ARG A O 1
ATOM 739 N N . ALA A 1 92 ? -11.331 -1.491 -18.233 1.00 74.38 92 ALA A N 1
ATOM 740 C CA . ALA A 1 92 ? -11.428 -2.941 -18.323 1.00 74.38 92 ALA A CA 1
ATOM 741 C C . ALA A 1 92 ? -10.130 -3.509 -18.918 1.00 74.38 92 ALA A C 1
ATOM 743 O O . ALA A 1 92 ? -9.585 -2.953 -19.878 1.00 74.38 92 ALA A O 1
ATOM 744 N N . LEU A 1 93 ? -9.649 -4.627 -18.370 1.00 80.56 93 LEU A N 1
ATOM 745 C CA . LEU A 1 93 ? -8.515 -5.372 -18.915 1.00 80.56 93 LEU A CA 1
ATOM 746 C C . LEU A 1 93 ? -9.008 -6.534 -19.778 1.00 80.56 93 LEU A C 1
ATOM 748 O O . LEU A 1 93 ? -9.948 -7.229 -19.418 1.00 80.56 93 LEU A O 1
ATOM 752 N N . THR A 1 94 ? -8.315 -6.795 -20.892 1.00 80.12 94 THR A N 1
ATOM 753 C CA . THR A 1 94 ? -8.628 -7.935 -21.784 1.00 80.12 94 THR A CA 1
ATOM 754 C C . THR A 1 94 ? -8.532 -9.283 -21.059 1.00 80.12 94 THR A C 1
ATOM 756 O O . THR A 1 94 ? -9.237 -10.227 -21.397 1.00 80.12 94 THR A O 1
ATOM 759 N N . LYS A 1 95 ? -7.630 -9.388 -20.073 1.00 85.44 95 LYS A N 1
ATOM 760 C CA . LYS A 1 95 ? -7.495 -10.563 -19.209 1.00 85.44 95 LYS A CA 1
ATOM 761 C C . LYS A 1 95 ? -8.006 -10.206 -17.821 1.00 85.44 95 LYS A C 1
ATOM 763 O O . LYS A 1 95 ? -7.296 -9.533 -17.077 1.00 85.44 95 LYS A O 1
ATOM 768 N N . GLU A 1 96 ? -9.196 -10.686 -17.477 1.00 85.12 96 GLU A N 1
ATOM 769 C CA . GLU A 1 96 ? -9.803 -10.438 -16.163 1.00 85.12 96 GLU A CA 1
ATOM 770 C C . GLU A 1 96 ? -8.941 -10.956 -15.013 1.00 85.12 96 GLU A C 1
ATOM 772 O O . GLU A 1 96 ? -8.869 -10.311 -13.979 1.00 85.12 96 GLU A O 1
ATOM 777 N N . SER A 1 97 ? -8.184 -12.038 -15.234 1.00 85.94 97 SER A N 1
ATOM 778 C CA . SER A 1 97 ? -7.267 -12.617 -14.244 1.00 85.94 97 SER A CA 1
ATOM 779 C C . SER A 1 97 ? -6.166 -11.664 -13.753 1.00 85.94 97 SER A C 1
ATOM 781 O O . SER A 1 97 ? -5.456 -11.995 -12.808 1.00 85.94 97 SER A O 1
ATOM 783 N N . ARG A 1 98 ? -5.956 -10.538 -14.452 1.00 87.00 98 ARG A N 1
ATOM 784 C CA . ARG A 1 98 ? -4.981 -9.488 -14.118 1.00 87.00 98 ARG A CA 1
ATOM 785 C C . ARG A 1 98 ? -5.619 -8.286 -13.423 1.00 87.00 98 ARG A C 1
ATOM 787 O O . ARG A 1 98 ? -4.919 -7.321 -13.139 1.00 87.00 98 ARG A O 1
ATOM 794 N N . ILE A 1 99 ? -6.934 -8.294 -13.222 1.00 90.31 99 ILE A N 1
ATOM 795 C CA . ILE A 1 99 ? -7.619 -7.212 -12.524 1.00 90.31 99 ILE A CA 1
ATOM 796 C C . ILE A 1 99 ? -7.170 -7.256 -11.071 1.00 90.31 99 ILE A C 1
ATOM 798 O O . ILE A 1 99 ? -7.345 -8.262 -10.391 1.00 90.31 99 ILE A O 1
ATOM 802 N N . THR A 1 100 ? -6.624 -6.150 -10.587 1.00 91.88 100 THR A N 1
ATOM 803 C CA . THR A 1 100 ? -6.262 -5.978 -9.183 1.00 91.88 100 THR A CA 1
ATOM 804 C C . THR A 1 100 ? -6.954 -4.723 -8.696 1.00 91.88 100 THR A C 1
ATOM 806 O O . THR A 1 100 ? -6.568 -3.616 -9.064 1.00 91.88 100 THR A O 1
ATOM 809 N N . ASN A 1 101 ? -7.994 -4.903 -7.886 1.00 90.44 101 ASN A N 1
ATOM 810 C CA . ASN A 1 101 ? -8.718 -3.789 -7.283 1.00 90.44 101 ASN A CA 1
ATOM 811 C C . ASN A 1 101 ? -7.993 -3.316 -6.027 1.00 90.44 101 ASN A C 1
ATOM 813 O O . ASN A 1 101 ? -7.196 -4.058 -5.452 1.00 90.44 101 ASN A O 1
ATOM 817 N N . MET A 1 102 ? -8.312 -2.109 -5.575 1.00 90.06 102 MET A N 1
ATOM 818 C CA . MET A 1 102 ? -7.855 -1.619 -4.285 1.00 90.06 102 MET A CA 1
ATOM 819 C C . MET A 1 102 ? -9.041 -1.390 -3.352 1.00 90.06 102 MET A C 1
ATOM 821 O O . MET A 1 102 ? -10.136 -1.062 -3.796 1.00 90.06 102 MET A O 1
ATOM 825 N N . SER A 1 103 ? -8.825 -1.587 -2.056 1.00 88.81 103 SER A N 1
ATOM 826 C CA . SER A 1 103 ? -9.735 -1.116 -1.017 1.00 88.81 103 SER A CA 1
ATOM 827 C C . SER A 1 103 ? -8.939 -0.600 0.167 1.00 88.81 103 SER A C 1
ATOM 829 O O . SER A 1 103 ? -7.918 -1.172 0.544 1.00 88.81 103 SER A O 1
ATOM 831 N N . VAL A 1 104 ? -9.421 0.478 0.771 1.00 88.44 104 VAL A N 1
ATOM 832 C CA . VAL A 1 104 ? -8.760 1.152 1.888 1.00 88.44 104 VAL A CA 1
ATOM 833 C C . VAL A 1 104 ? -9.454 0.776 3.193 1.00 88.44 104 VAL A C 1
ATOM 835 O O . VAL A 1 104 ? -10.682 0.835 3.279 1.00 88.44 104 VAL A O 1
ATOM 838 N N . TYR A 1 105 ? -8.669 0.364 4.190 1.00 90.50 105 TYR A N 1
ATOM 839 C CA . TYR A 1 105 ? -9.144 -0.058 5.509 1.00 90.50 105 TYR A CA 1
ATOM 840 C C . TYR A 1 105 ? -8.467 0.748 6.610 1.00 90.50 105 TYR A C 1
ATOM 842 O O . TYR A 1 105 ? -7.259 0.948 6.573 1.00 90.50 105 TYR A O 1
ATOM 850 N N . SER A 1 106 ? -9.208 1.143 7.635 1.00 90.31 106 SER A N 1
ATOM 851 C CA . SER A 1 106 ? -8.633 1.641 8.884 1.00 90.31 106 SER A CA 1
ATOM 852 C C . SER A 1 106 ? -8.369 0.460 9.815 1.00 90.31 106 SER A C 1
ATOM 854 O O . SER A 1 106 ? -9.307 -0.219 10.236 1.00 90.31 106 SER A O 1
ATOM 856 N N . ARG A 1 107 ? -7.096 0.191 10.121 1.00 92.00 107 ARG A N 1
ATOM 857 C CA . ARG A 1 107 ? -6.691 -0.908 11.002 1.00 92.00 107 ARG A CA 1
ATOM 858 C C . ARG A 1 107 ? -6.546 -0.429 12.437 1.00 92.00 107 ARG A C 1
ATOM 860 O O . ARG A 1 107 ? -5.805 0.516 12.714 1.00 92.00 107 ARG A O 1
ATOM 867 N N . PHE A 1 108 ? -7.173 -1.160 13.348 1.00 92.94 108 PHE A N 1
ATOM 868 C CA . PHE A 1 108 ? -7.047 -0.969 14.786 1.00 92.94 108 PHE A CA 1
ATOM 869 C C . PHE A 1 108 ? -6.485 -2.217 15.456 1.00 92.94 108 PHE A C 1
ATOM 871 O O . PHE A 1 108 ? -6.883 -3.336 15.140 1.00 92.94 108 PHE A O 1
ATOM 878 N N . GLU A 1 109 ? -5.614 -2.025 16.439 1.00 93.25 109 GLU A N 1
ATOM 879 C CA . GLU A 1 109 ? -5.293 -3.064 17.407 1.00 93.25 109 GLU A CA 1
ATOM 880 C C . GLU A 1 109 ? -6.343 -3.065 18.515 1.00 93.25 109 GLU A C 1
ATOM 882 O O . GLU A 1 109 ? -6.608 -2.031 19.128 1.00 93.25 109 GLU A O 1
ATOM 887 N N . TYR A 1 110 ? -6.912 -4.233 18.796 1.00 93.50 110 TYR A N 1
ATOM 888 C CA . TYR A 1 110 ? -7.818 -4.470 19.905 1.00 93.50 110 TYR A CA 1
ATOM 889 C C . TYR A 1 110 ? -7.117 -5.233 21.032 1.00 93.50 110 TYR A C 1
ATOM 891 O O . TYR A 1 110 ? -6.576 -6.328 20.849 1.00 93.50 110 TYR A O 1
ATOM 899 N N . CYS A 1 111 ? -7.198 -4.670 22.232 1.00 91.81 111 CYS A N 1
ATOM 900 C CA . CYS A 1 111 ? -6.753 -5.275 23.472 1.00 91.81 111 CYS A CA 1
ATOM 901 C C . CYS A 1 111 ? -7.907 -5.255 24.477 1.00 91.81 111 CYS A C 1
ATOM 903 O O . CYS A 1 111 ? -8.448 -4.198 24.783 1.00 91.81 111 CYS A O 1
ATOM 905 N N . GLU A 1 112 ? -8.254 -6.414 25.035 1.00 90.50 112 GLU A N 1
ATOM 906 C CA . GLU A 1 112 ? -9.420 -6.564 25.917 1.00 90.50 112 GLU A CA 1
ATOM 907 C C . GLU A 1 112 ? -9.385 -5.632 27.139 1.00 90.50 112 GLU A C 1
ATOM 909 O O . GLU A 1 112 ? -10.416 -5.108 27.544 1.00 90.50 112 GLU A O 1
ATOM 914 N N . THR A 1 113 ? -8.196 -5.361 27.683 1.00 91.44 113 THR A N 1
ATOM 915 C CA . THR A 1 113 ? -8.018 -4.517 28.875 1.00 91.44 113 THR A CA 1
ATOM 916 C C . THR A 1 113 ? -7.770 -3.042 28.571 1.00 91.44 113 THR A C 1
ATOM 918 O O . THR A 1 113 ? -7.957 -2.206 29.451 1.00 91.44 113 THR A O 1
ATOM 921 N N . ARG A 1 114 ? -7.314 -2.710 27.357 1.00 90.88 114 ARG A N 1
ATOM 922 C CA . ARG A 1 114 ? -6.886 -1.347 26.992 1.00 90.88 114 ARG A CA 1
ATOM 923 C C . ARG A 1 114 ? -7.806 -0.673 25.974 1.00 90.88 114 ARG A C 1
ATOM 925 O O . ARG A 1 114 ? -7.748 0.541 25.840 1.00 90.88 114 ARG A O 1
ATOM 932 N N . GLY A 1 115 ? -8.651 -1.438 25.286 1.00 92.38 115 GLY A N 1
ATOM 933 C CA . GLY A 1 115 ? -9.523 -0.955 24.222 1.00 92.38 115 GLY A CA 1
ATOM 934 C C . GLY A 1 115 ? -8.853 -1.023 22.850 1.00 92.38 115 GLY A C 1
ATOM 935 O O . GLY A 1 115 ? -8.292 -2.055 22.472 1.00 92.38 115 GLY A O 1
ATOM 936 N N . PHE A 1 116 ? -8.925 0.069 22.096 1.00 92.50 116 PHE A N 1
ATOM 937 C CA . PHE A 1 116 ? -8.524 0.159 20.696 1.00 92.50 116 PHE A CA 1
ATOM 938 C C . PHE A 1 116 ? -7.361 1.127 20.508 1.00 92.50 116 PHE A C 1
ATOM 940 O O . PHE A 1 116 ? -7.341 2.207 21.088 1.00 92.50 116 PHE A O 1
ATOM 947 N N . ARG A 1 117 ? -6.415 0.771 19.647 1.00 91.69 117 ARG A N 1
ATOM 948 C CA . ARG A 1 117 ? -5.344 1.656 19.188 1.00 91.69 117 ARG A CA 1
ATOM 949 C C . ARG A 1 117 ? -5.401 1.740 17.675 1.00 91.69 117 ARG A C 1
ATOM 951 O O . ARG A 1 117 ? -5.345 0.702 17.015 1.00 91.69 117 ARG A O 1
ATOM 958 N N . PHE A 1 118 ? -5.505 2.942 17.117 1.00 91.50 118 PHE A N 1
ATOM 959 C CA . PHE A 1 118 ? -5.355 3.101 15.675 1.00 91.50 118 PHE A CA 1
ATOM 960 C C . PHE A 1 118 ? -3.930 2.717 15.282 1.00 91.50 118 PHE A C 1
ATOM 962 O O . PHE A 1 118 ? -2.965 3.181 15.886 1.00 91.50 118 PHE A O 1
ATOM 969 N N . MET A 1 119 ? -3.793 1.827 14.305 1.00 90.62 119 MET A N 1
ATOM 970 C CA . MET A 1 119 ? -2.483 1.421 13.808 1.00 90.62 119 MET A CA 1
ATOM 971 C C . MET A 1 119 ? -2.115 2.243 12.586 1.00 90.62 119 MET A C 1
ATOM 973 O O . MET A 1 119 ? -1.085 2.904 12.568 1.00 90.62 119 MET A O 1
ATOM 977 N N . ARG A 1 120 ? -2.950 2.153 11.552 1.00 91.00 120 ARG A N 1
ATOM 978 C CA . ARG A 1 120 ? -2.806 2.883 10.297 1.00 91.00 120 ARG A CA 1
ATOM 979 C C . ARG A 1 120 ? -3.977 2.594 9.379 1.00 91.00 120 ARG A C 1
ATOM 981 O O . ARG A 1 120 ? -4.701 1.610 9.530 1.00 91.00 120 ARG A O 1
ATOM 988 N N . THR A 1 121 ? -4.079 3.408 8.350 1.00 90.50 121 THR A N 1
ATOM 989 C CA . THR A 1 121 ? -4.834 3.112 7.148 1.00 90.50 121 THR A CA 1
ATOM 990 C C . THR A 1 121 ? -4.023 2.171 6.252 1.00 90.50 121 THR A C 1
ATOM 992 O O . THR A 1 121 ? -2.823 2.354 6.045 1.00 90.50 121 THR A O 1
ATOM 995 N N . VAL A 1 122 ? -4.670 1.137 5.727 1.00 92.00 122 VAL A N 1
ATOM 996 C CA . VAL A 1 122 ? -4.068 0.078 4.919 1.00 92.00 122 VAL A CA 1
ATOM 997 C C . VAL A 1 122 ? -4.750 0.054 3.550 1.00 92.00 122 VAL A C 1
ATOM 999 O O . VAL A 1 122 ? -5.901 -0.382 3.445 1.00 92.00 122 VAL A O 1
ATOM 1002 N N . PRO A 1 123 ? -4.075 0.534 2.493 1.00 92.31 123 PRO A N 1
ATOM 1003 C CA . PRO A 1 123 ? -4.501 0.285 1.127 1.00 92.31 123 PRO A CA 1
ATOM 1004 C C . PRO A 1 123 ? -4.183 -1.166 0.763 1.00 92.31 123 PRO A C 1
ATOM 1006 O O . PRO A 1 123 ? -3.020 -1.561 0.705 1.00 92.31 123 PRO A O 1
ATOM 1009 N N . TYR A 1 124 ? -5.214 -1.969 0.528 1.00 93.75 124 TYR A N 1
ATOM 1010 C CA . TYR A 1 124 ? -5.073 -3.359 0.118 1.00 93.75 124 TYR A CA 1
ATOM 1011 C C . TYR A 1 124 ? -5.272 -3.528 -1.379 1.00 93.75 124 TYR A C 1
ATOM 1013 O O . TYR A 1 124 ? -6.291 -3.099 -1.912 1.00 93.75 124 TYR A O 1
ATOM 1021 N N . LEU A 1 125 ? -4.354 -4.242 -2.021 1.00 94.25 125 LEU A N 1
ATOM 1022 C CA . LEU A 1 125 ? -4.512 -4.794 -3.360 1.00 94.25 125 LEU A CA 1
ATOM 1023 C C . LEU A 1 125 ? -5.243 -6.139 -3.292 1.00 94.25 125 LEU A C 1
ATOM 1025 O O . LEU A 1 125 ? -4.886 -7.004 -2.494 1.00 94.25 125 LEU A O 1
ATOM 1029 N N . MET A 1 126 ? -6.249 -6.320 -4.143 1.00 92.19 126 MET A N 1
ATOM 1030 C CA . MET A 1 126 ? -7.118 -7.499 -4.191 1.00 92.19 126 MET A CA 1
ATOM 1031 C C . MET A 1 126 ? -7.191 -8.037 -5.629 1.00 92.19 126 MET A C 1
ATOM 1033 O O . MET A 1 126 ? -8.017 -7.568 -6.428 1.00 92.19 126 MET A O 1
ATOM 1037 N N . PRO A 1 127 ? -6.339 -9.015 -5.990 1.00 90.38 127 PRO A N 1
ATOM 1038 C CA . PRO A 1 127 ? -6.413 -9.702 -7.274 1.00 90.38 127 PRO A CA 1
ATOM 1039 C C . PRO A 1 127 ? -7.789 -10.336 -7.482 1.00 90.38 127 PRO A C 1
ATOM 1041 O O . PRO A 1 127 ? -8.316 -11.026 -6.607 1.00 90.38 127 PRO A O 1
ATOM 1044 N N . ASN A 1 128 ? -8.377 -10.103 -8.650 1.00 82.75 128 ASN A N 1
ATOM 1045 C CA . ASN A 1 128 ? -9.711 -10.547 -9.051 1.00 82.75 128 ASN A CA 1
ATOM 1046 C C . ASN A 1 128 ? -10.832 -10.128 -8.081 1.00 82.75 128 ASN A C 1
ATOM 1048 O O . ASN A 1 128 ? -11.868 -10.784 -8.019 1.00 82.75 128 ASN A O 1
ATOM 1052 N N . GLY A 1 129 ? -10.619 -9.074 -7.281 1.00 70.50 129 GLY A N 1
ATOM 1053 C CA . GLY A 1 129 ? -11.563 -8.652 -6.241 1.00 70.50 129 GLY A CA 1
ATOM 1054 C C . GLY A 1 129 ? -11.793 -9.698 -5.143 1.00 70.50 129 GLY A C 1
ATOM 1055 O O . GLY A 1 129 ? -12.792 -9.621 -4.431 1.00 70.50 129 GLY A O 1
ATOM 1056 N N . ASN A 1 130 ? -10.909 -10.692 -5.012 1.00 69.44 130 ASN A N 1
ATOM 1057 C CA . ASN A 1 130 ? -11.115 -11.815 -4.109 1.00 69.44 130 ASN A CA 1
ATOM 1058 C C . ASN A 1 130 ? -10.619 -11.480 -2.691 1.00 69.44 130 ASN A C 1
ATOM 1060 O O . ASN A 1 130 ? -9.420 -11.333 -2.456 1.00 69.44 130 ASN A O 1
ATOM 1064 N N . LEU A 1 131 ? -11.547 -11.412 -1.733 1.00 59.22 131 LEU A N 1
ATOM 1065 C CA . LEU A 1 131 ? -11.301 -10.975 -0.353 1.00 59.22 131 LEU A CA 1
ATOM 1066 C C . LEU A 1 131 ? -10.385 -11.850 0.534 1.00 59.22 131 LEU A C 1
ATOM 1068 O O . LEU A 1 131 ? -9.818 -11.270 1.461 1.00 59.22 131 LEU A O 1
ATOM 1072 N N . PRO A 1 132 ? -10.162 -13.170 0.335 1.00 67.00 132 PRO A N 1
ATOM 1073 C CA . PRO A 1 132 ? -9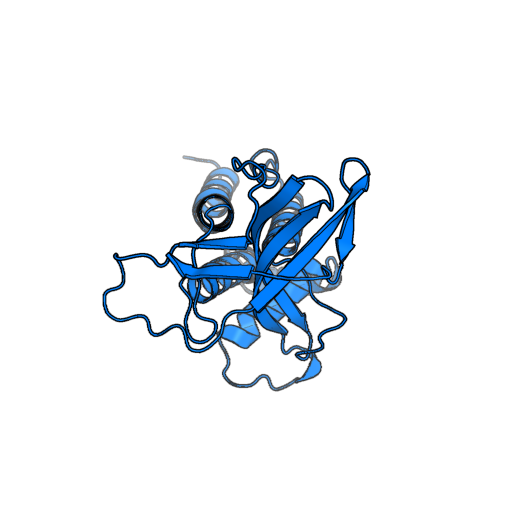.172 -13.866 1.154 1.00 67.00 132 PRO A CA 1
ATOM 1074 C C . PRO A 1 132 ? -7.737 -13.462 0.782 1.00 67.00 132 PRO A C 1
ATOM 1076 O O . PRO A 1 132 ? -6.842 -13.599 1.609 1.00 67.00 132 PRO A O 1
ATOM 1079 N N . ASN A 1 133 ? -7.515 -12.921 -0.423 1.00 81.19 133 ASN A N 1
ATOM 1080 C CA . ASN A 1 133 ? -6.189 -12.599 -0.946 1.00 81.19 133 ASN A CA 1
ATOM 1081 C C . ASN A 1 133 ? -6.006 -11.081 -1.037 1.00 81.19 133 ASN A C 1
ATOM 1083 O O . ASN A 1 133 ? -5.999 -10.506 -2.126 1.00 81.19 133 ASN A O 1
ATOM 1087 N N . LYS A 1 134 ? -5.881 -10.430 0.119 1.00 90.56 134 LYS A N 1
ATOM 1088 C CA . LYS A 1 134 ? -5.560 -9.003 0.203 1.00 90.56 134 LYS A CA 1
ATOM 1089 C C . LYS A 1 134 ? -4.084 -8.807 0.540 1.00 90.56 134 LYS A C 1
ATOM 1091 O O . LYS A 1 134 ? -3.569 -9.430 1.464 1.00 90.56 134 LYS A O 1
ATOM 1096 N N . TYR A 1 135 ? -3.423 -7.920 -0.191 1.00 94.12 135 TYR A N 1
ATOM 1097 C CA . TYR A 1 135 ? -2.003 -7.620 -0.030 1.00 94.12 135 TYR A CA 1
ATOM 1098 C C . TYR A 1 135 ? -1.830 -6.153 0.323 1.00 94.12 135 TYR A C 1
ATOM 1100 O O . TYR A 1 135 ? -2.423 -5.290 -0.318 1.00 94.12 135 TYR A O 1
ATOM 1108 N N . ASP A 1 136 ? -1.044 -5.856 1.348 1.00 93.44 136 ASP A N 1
ATOM 1109 C CA . ASP A 1 136 ? -0.757 -4.477 1.724 1.00 93.44 136 ASP A CA 1
ATOM 1110 C C . ASP A 1 136 ? 0.051 -3.782 0.625 1.00 93.44 136 ASP A C 1
ATOM 1112 O O . ASP A 1 136 ? 1.190 -4.162 0.351 1.00 93.44 136 ASP A O 1
ATOM 1116 N N . PHE A 1 137 ? -0.528 -2.755 0.004 1.00 95.19 137 PHE A N 1
ATOM 1117 C CA . PHE A 1 137 ? 0.098 -2.028 -1.094 1.00 95.19 137 PHE A CA 1
ATOM 1118 C C . PHE A 1 137 ? 1.482 -1.489 -0.730 1.00 95.19 137 PHE A C 1
ATOM 1120 O O . PHE A 1 137 ? 2.381 -1.541 -1.562 1.00 95.19 137 PHE A O 1
ATOM 1127 N N . VAL A 1 138 ? 1.671 -0.960 0.482 1.00 93.94 138 VAL A N 1
ATOM 1128 C CA . VAL A 1 138 ? 2.962 -0.372 0.862 1.00 93.94 138 VAL A CA 1
ATOM 1129 C C . VAL A 1 138 ? 4.017 -1.459 0.973 1.00 93.94 138 VAL A C 1
ATOM 1131 O O . VAL A 1 138 ? 5.116 -1.268 0.467 1.00 93.94 138 VAL A O 1
ATOM 1134 N N . GLN A 1 139 ? 3.680 -2.604 1.571 1.00 93.44 139 GLN A N 1
ATOM 1135 C CA . GLN A 1 139 ? 4.600 -3.739 1.667 1.00 93.44 139 GLN A CA 1
ATOM 1136 C C . GLN A 1 139 ? 4.985 -4.245 0.270 1.00 93.44 139 GLN A C 1
ATOM 1138 O O . GLN A 1 139 ? 6.164 -4.343 -0.059 1.00 93.44 139 GLN A O 1
ATOM 1143 N N . VAL A 1 140 ? 3.988 -4.455 -0.591 1.00 95.44 140 VAL A N 1
ATOM 1144 C CA . VAL A 1 140 ? 4.185 -4.857 -1.992 1.00 95.44 140 VAL A CA 1
ATOM 1145 C C . VAL A 1 140 ? 5.046 -3.830 -2.748 1.00 95.44 140 VAL A C 1
ATOM 1147 O O . VAL A 1 140 ? 5.924 -4.196 -3.534 1.00 95.44 140 VAL A O 1
ATOM 1150 N N . ALA A 1 141 ? 4.833 -2.532 -2.511 1.00 95.50 141 ALA A N 1
ATOM 1151 C CA . ALA A 1 141 ? 5.623 -1.465 -3.116 1.00 95.50 141 ALA A CA 1
ATOM 1152 C C . ALA A 1 141 ? 7.073 -1.467 -2.607 1.00 95.50 141 ALA A C 1
ATOM 1154 O O . ALA A 1 141 ? 7.984 -1.327 -3.418 1.00 95.50 141 ALA A O 1
ATOM 1155 N N . ILE A 1 142 ? 7.298 -1.658 -1.303 1.00 94.06 142 ILE A N 1
ATOM 1156 C CA . ILE A 1 142 ? 8.631 -1.786 -0.691 1.00 94.06 142 ILE A CA 1
ATOM 1157 C C . ILE A 1 142 ? 9.408 -2.935 -1.339 1.00 94.06 142 ILE A C 1
ATOM 1159 O O . ILE A 1 142 ? 10.529 -2.725 -1.804 1.00 94.06 142 ILE A O 1
ATOM 1163 N N . GLU A 1 143 ? 8.802 -4.114 -1.448 1.00 93.75 143 GLU A N 1
ATOM 1164 C CA . GLU A 1 143 ? 9.433 -5.297 -2.046 1.00 93.75 143 GLU A CA 1
ATOM 1165 C C . GLU A 1 143 ? 9.725 -5.089 -3.542 1.00 93.75 143 GLU A C 1
ATOM 1167 O O . GLU A 1 143 ? 10.831 -5.359 -4.021 1.00 93.75 143 GLU A O 1
ATOM 1172 N N . SER A 1 144 ? 8.789 -4.475 -4.272 1.00 94.50 144 SER A N 1
ATOM 1173 C CA . SER A 1 144 ? 8.989 -4.089 -5.677 1.00 94.50 144 SER A CA 1
ATOM 1174 C C . SER A 1 144 ? 10.143 -3.093 -5.850 1.00 94.50 144 SER A C 1
ATOM 1176 O O . SER A 1 144 ? 10.938 -3.199 -6.787 1.00 94.50 144 SER A O 1
ATOM 1178 N N . ILE A 1 145 ? 10.253 -2.113 -4.950 1.00 93.25 145 ILE A N 1
ATOM 1179 C CA . ILE A 1 145 ? 11.322 -1.108 -4.937 1.00 93.25 145 ILE A CA 1
ATOM 1180 C C . ILE A 1 145 ? 12.667 -1.761 -4.643 1.00 93.25 145 ILE A C 1
ATOM 1182 O O . ILE A 1 145 ? 13.634 -1.451 -5.333 1.00 93.25 145 ILE A O 1
ATOM 1186 N N . GLN A 1 146 ? 12.739 -2.667 -3.668 1.00 92.12 146 GLN A N 1
ATOM 1187 C CA . GLN A 1 146 ? 13.960 -3.406 -3.343 1.00 92.12 146 GLN A CA 1
ATOM 1188 C C . GLN A 1 146 ? 14.428 -4.249 -4.531 1.00 92.12 146 GLN A C 1
ATOM 1190 O O . GLN A 1 146 ? 15.606 -4.218 -4.889 1.00 92.12 146 GLN A O 1
ATOM 1195 N N . MET A 1 147 ? 13.507 -4.939 -5.207 1.00 91.56 147 MET A N 1
ATOM 1196 C CA . MET A 1 147 ? 13.822 -5.676 -6.428 1.00 91.56 147 MET A CA 1
ATOM 1197 C C . MET A 1 147 ? 14.380 -4.748 -7.521 1.00 91.56 147 MET A C 1
ATOM 1199 O O . MET A 1 147 ? 15.401 -5.066 -8.136 1.00 91.56 147 MET A O 1
ATOM 1203 N N . LEU A 1 148 ? 13.749 -3.592 -7.764 1.00 91.38 148 LEU A N 1
ATOM 1204 C CA . LEU A 1 148 ? 14.247 -2.616 -8.739 1.00 91.38 148 LEU A CA 1
ATOM 1205 C C . LEU A 1 148 ? 15.615 -2.053 -8.333 1.00 91.38 148 LEU A C 1
ATOM 1207 O O . LEU A 1 148 ? 16.513 -1.998 -9.169 1.00 91.38 148 LEU A O 1
ATOM 1211 N N . ALA A 1 149 ? 15.806 -1.680 -7.068 1.00 90.4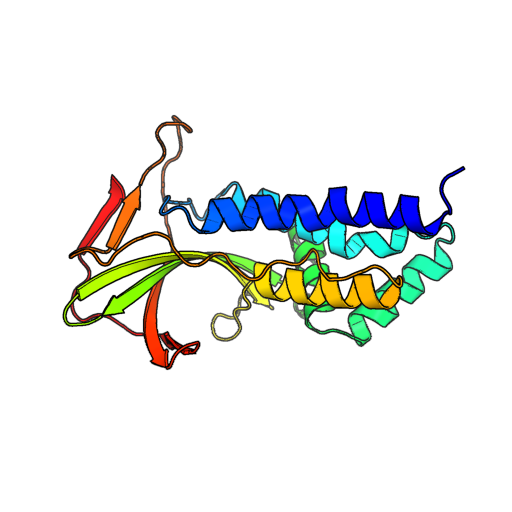4 149 ALA A N 1
ATOM 1212 C CA . ALA A 1 149 ? 17.084 -1.189 -6.560 1.00 90.44 149 ALA A CA 1
ATOM 1213 C C . ALA A 1 149 ? 18.198 -2.219 -6.795 1.00 90.44 149 ALA A C 1
ATOM 1215 O O . ALA A 1 149 ? 19.222 -1.880 -7.381 1.00 90.44 149 ALA A O 1
ATOM 1216 N N . ASN A 1 150 ? 17.947 -3.495 -6.483 1.00 89.19 150 ASN A N 1
ATOM 1217 C CA . ASN A 1 150 ? 18.874 -4.592 -6.764 1.00 89.19 150 ASN A CA 1
ATOM 1218 C C . ASN A 1 150 ? 19.147 -4.747 -8.267 1.00 89.19 150 ASN A C 1
ATOM 1220 O O . ASN A 1 150 ? 20.291 -4.923 -8.679 1.00 89.19 150 ASN A O 1
ATOM 1224 N N . LYS A 1 151 ? 18.109 -4.653 -9.108 1.00 88.31 151 LYS A N 1
ATOM 1225 C CA . LYS A 1 151 ? 18.240 -4.778 -10.566 1.00 88.31 151 LYS A CA 1
ATOM 1226 C C . LYS A 1 151 ? 19.108 -3.680 -11.184 1.00 88.31 151 LYS A C 1
ATOM 1228 O O . LYS A 1 151 ? 19.787 -3.941 -12.178 1.00 88.31 151 LYS A O 1
ATOM 1233 N N . PHE A 1 152 ? 19.025 -2.467 -10.647 1.00 87.50 152 PHE A N 1
ATOM 1234 C CA . PHE A 1 152 ? 19.723 -1.284 -11.152 1.00 87.50 152 PHE A CA 1
ATOM 1235 C C . PHE A 1 152 ? 20.964 -0.906 -10.329 1.00 87.50 152 PHE A C 1
ATOM 1237 O O . PHE A 1 152 ? 21.589 0.114 -10.621 1.00 87.50 152 PHE A O 1
ATOM 1244 N N . GLU A 1 153 ? 21.339 -1.737 -9.351 1.00 88.62 153 GLU A N 1
ATOM 1245 C CA . GLU A 1 153 ? 22.487 -1.535 -8.458 1.00 88.62 153 GLU A CA 1
ATOM 1246 C C . GLU A 1 153 ? 22.425 -0.197 -7.691 1.00 88.62 153 GLU A C 1
ATOM 1248 O O . GLU A 1 153 ? 23.429 0.495 -7.520 1.00 88.62 153 GLU A O 1
ATOM 1253 N N . PHE A 1 154 ? 21.229 0.189 -7.241 1.00 88.62 154 PHE A N 1
ATOM 1254 C CA . PHE A 1 154 ? 21.037 1.312 -6.318 1.00 88.62 154 PHE A CA 1
ATOM 1255 C C . PHE A 1 154 ? 21.160 0.831 -4.870 1.00 88.62 154 PHE A C 1
ATOM 1257 O O . PHE A 1 154 ? 20.871 -0.329 -4.573 1.00 88.62 154 PHE A O 1
ATOM 1264 N N . SER A 1 155 ? 21.544 1.725 -3.951 1.00 82.56 155 SER A N 1
ATOM 1265 C CA . SER A 1 155 ? 21.371 1.443 -2.516 1.00 82.56 155 SER A CA 1
ATOM 1266 C C . SER A 1 155 ? 19.884 1.190 -2.234 1.00 82.56 155 SER A C 1
ATOM 1268 O O . SER A 1 155 ? 19.035 1.757 -2.910 1.00 82.56 155 SER A O 1
ATOM 1270 N N . ALA A 1 156 ? 19.552 0.337 -1.266 1.00 71.44 156 ALA A N 1
ATOM 1271 C CA . ALA A 1 156 ? 18.174 0.132 -0.807 1.00 71.44 156 ALA A CA 1
ATOM 1272 C C . ALA A 1 156 ? 17.916 0.774 0.571 1.00 71.44 156 ALA A C 1
ATOM 1274 O O . ALA A 1 156 ? 16.810 0.678 1.100 1.00 71.44 156 ALA A O 1
ATOM 1275 N N . ASP A 1 157 ? 18.908 1.473 1.136 1.00 77.50 157 ASP A N 1
ATOM 1276 C CA . ASP A 1 157 ? 18.908 1.962 2.527 1.00 77.50 157 ASP A CA 1
ATOM 1277 C C . ASP A 1 157 ? 17.860 3.061 2.791 1.00 77.50 157 ASP A C 1
ATOM 1279 O O . ASP A 1 157 ? 17.631 3.471 3.926 1.00 77.50 157 ASP A O 1
ATOM 1283 N N . PHE A 1 158 ? 17.218 3.569 1.738 1.00 72.06 158 PHE A N 1
ATOM 1284 C CA . PHE A 1 158 ? 16.172 4.587 1.819 1.00 72.06 158 PHE A CA 1
ATOM 1285 C C . PHE A 1 158 ? 14.763 4.023 2.028 1.00 72.06 158 PHE A C 1
ATOM 1287 O O . PHE A 1 158 ? 13.832 4.806 2.243 1.00 72.06 158 PHE A O 1
ATOM 1294 N N . VAL A 1 159 ? 14.572 2.705 1.913 1.00 68.88 159 VAL A N 1
ATOM 1295 C CA . VAL A 1 159 ? 13.256 2.089 2.093 1.00 68.88 159 VAL A CA 1
ATOM 1296 C C . VAL A 1 159 ? 13.032 1.870 3.582 1.00 68.88 159 VAL A C 1
ATOM 1298 O O . VAL A 1 159 ? 13.527 0.910 4.166 1.00 68.88 159 VAL A O 1
ATOM 1301 N N . GLN A 1 160 ? 12.338 2.813 4.212 1.00 68.50 160 GLN A N 1
ATOM 1302 C CA . GLN A 1 160 ? 12.044 2.740 5.637 1.00 68.50 160 GLN A CA 1
ATOM 1303 C C . GLN A 1 160 ? 10.909 1.751 5.893 1.00 68.50 160 GLN A C 1
ATOM 1305 O O . GLN A 1 160 ? 9.932 1.713 5.141 1.00 68.50 160 GLN A O 1
ATOM 1310 N N . ALA A 1 161 ? 11.048 0.973 6.969 1.00 66.69 161 ALA A N 1
ATOM 1311 C CA . ALA A 1 161 ? 9.930 0.240 7.543 1.00 66.69 161 ALA A CA 1
ATOM 1312 C C . ALA A 1 161 ? 8.823 1.223 7.952 1.00 66.69 161 ALA A C 1
ATOM 1314 O O . ALA A 1 161 ? 9.092 2.403 8.198 1.00 66.69 161 ALA A O 1
ATOM 1315 N N . PHE A 1 162 ? 7.590 0.724 8.032 1.00 68.06 162 PHE A N 1
ATOM 1316 C CA . PHE A 1 162 ? 6.467 1.519 8.509 1.00 68.06 162 PHE A CA 1
ATOM 1317 C C . PHE A 1 162 ? 6.813 2.194 9.841 1.00 68.06 162 PHE A C 1
ATOM 1319 O O . PHE A 1 162 ? 7.292 1.513 10.749 1.00 68.06 162 PHE A O 1
ATOM 1326 N N . PRO A 1 163 ? 6.556 3.503 9.988 1.00 66.69 163 PRO A N 1
ATOM 1327 C CA . PRO A 1 163 ? 6.624 4.117 11.300 1.00 66.69 163 PRO A CA 1
ATOM 1328 C C . PRO A 1 163 ? 5.582 3.460 12.212 1.00 66.69 163 PRO A C 1
ATOM 1330 O O . PRO A 1 163 ? 4.447 3.211 11.793 1.00 66.69 163 PRO A O 1
ATOM 1333 N N . ASP A 1 164 ? 5.972 3.180 13.455 1.00 58.56 164 ASP A N 1
ATOM 1334 C CA . ASP A 1 164 ? 5.031 2.746 14.483 1.00 58.56 164 ASP A CA 1
ATOM 1335 C C . ASP A 1 164 ? 3.928 3.797 14.652 1.00 58.56 164 ASP A C 1
ATOM 1337 O O . ASP A 1 164 ? 4.184 5.004 14.595 1.00 58.56 164 ASP A O 1
ATOM 1341 N N . SER A 1 165 ? 2.698 3.341 14.904 1.00 65.00 165 SER A N 1
ATOM 1342 C CA . SER A 1 165 ? 1.631 4.248 15.330 1.00 65.00 165 SER A CA 1
ATOM 1343 C C . SER A 1 165 ? 2.070 4.982 16.594 1.00 65.00 165 SER A C 1
ATOM 1345 O O . SER A 1 165 ? 2.417 4.357 17.600 1.00 65.00 165 SER A O 1
ATOM 1347 N N . SER A 1 166 ? 2.023 6.312 16.550 1.00 58.06 166 SER A N 1
ATOM 1348 C CA . SER A 1 166 ? 2.340 7.171 17.690 1.00 58.06 166 SER A CA 1
ATOM 1349 C C . SER A 1 166 ? 1.240 7.198 18.753 1.00 58.06 166 SER A C 1
ATOM 1351 O O . SER A 1 166 ? 1.406 7.853 19.783 1.00 58.06 166 SER A O 1
ATOM 1353 N N . GLU A 1 167 ? 0.104 6.536 18.518 1.00 69.44 167 GLU A N 1
ATOM 1354 C CA . GLU A 1 167 ? -1.063 6.650 19.383 1.00 69.44 167 GLU A CA 1
ATOM 1355 C C . GLU A 1 167 ? -1.117 5.595 20.497 1.00 69.44 167 GLU A C 1
ATOM 1357 O O . GLU A 1 167 ? -0.698 4.442 20.358 1.00 69.44 167 GLU A O 1
ATOM 1362 N N . GLY A 1 168 ? -1.662 6.013 21.641 1.00 84.06 168 GLY A N 1
ATOM 1363 C CA . GLY A 1 168 ? -1.984 5.128 22.753 1.00 84.06 168 GLY A CA 1
ATOM 1364 C C . GLY A 1 168 ? -3.225 4.273 22.482 1.00 84.06 168 GLY A C 1
ATOM 1365 O O . GLY A 1 168 ? -3.840 4.323 21.420 1.00 84.06 168 GLY A O 1
ATOM 1366 N N . PHE A 1 169 ? -3.603 3.475 23.477 1.00 90.19 169 PHE A N 1
ATOM 1367 C CA . PHE A 1 169 ? -4.904 2.814 23.482 1.00 90.19 169 PHE A CA 1
ATOM 1368 C C . PHE A 1 169 ? -5.977 3.749 24.041 1.00 90.19 169 PHE A C 1
ATOM 1370 O O . PHE A 1 169 ? -5.734 4.475 25.006 1.00 90.19 169 PHE A O 1
ATOM 1377 N N . PHE A 1 170 ? -7.168 3.668 23.464 1.00 89.12 170 PHE A N 1
ATOM 1378 C CA . PHE A 1 170 ? -8.358 4.411 23.849 1.00 89.12 170 PHE A CA 1
ATOM 1379 C C . PHE A 1 170 ? -9.532 3.462 24.060 1.00 89.12 170 PHE A C 1
ATOM 1381 O O . PHE A 1 170 ? -9.570 2.360 23.518 1.00 89.12 170 PHE A O 1
ATOM 1388 N N . GLU A 1 171 ? -10.537 3.905 24.813 1.00 87.81 171 GLU A N 1
ATOM 1389 C CA . GLU A 1 171 ? -11.738 3.101 25.055 1.00 87.81 171 GLU A CA 1
ATOM 1390 C C . GLU A 1 171 ? -12.459 2.739 23.743 1.00 87.81 171 GLU A C 1
ATOM 1392 O O . GLU A 1 171 ? -12.996 1.639 23.616 1.00 87.81 171 GLU A O 1
ATOM 1397 N N . TRP A 1 172 ? -12.464 3.649 22.760 1.00 87.81 172 TRP A N 1
ATOM 1398 C CA . TRP A 1 172 ? -13.228 3.535 21.514 1.00 87.81 172 TRP A CA 1
ATOM 1399 C C . TRP A 1 172 ? -12.325 3.644 20.283 1.00 87.81 172 TRP A C 1
ATOM 1401 O O . TRP A 1 172 ? -11.327 4.368 20.286 1.00 87.81 172 TRP A O 1
ATOM 1411 N N . ALA A 1 173 ? -12.713 2.972 19.198 1.00 86.56 173 ALA A N 1
ATOM 1412 C CA . ALA A 1 173 ? -12.067 3.147 17.903 1.00 86.56 173 ALA A CA 1
ATOM 1413 C C . ALA A 1 173 ? -12.477 4.509 17.322 1.00 86.56 173 ALA A C 1
ATOM 1415 O O . ALA A 1 173 ? -13.652 4.740 17.029 1.00 86.56 173 ALA A O 1
ATOM 1416 N N . THR A 1 174 ? -11.513 5.419 17.200 1.00 85.19 174 THR A N 1
ATOM 1417 C CA . THR A 1 174 ? -11.756 6.814 16.811 1.00 85.19 174 THR A CA 1
ATOM 1418 C C . THR A 1 174 ? -11.075 7.116 15.484 1.00 85.19 174 THR A C 1
ATOM 1420 O O . THR A 1 174 ? -9.918 6.748 15.298 1.00 85.19 174 THR A O 1
ATOM 1423 N N . LEU A 1 175 ? -11.787 7.793 14.581 1.00 84.38 175 LEU A N 1
ATOM 1424 C CA . LEU A 1 175 ? -11.210 8.435 13.400 1.00 84.38 175 LEU A CA 1
ATOM 1425 C C . LEU A 1 1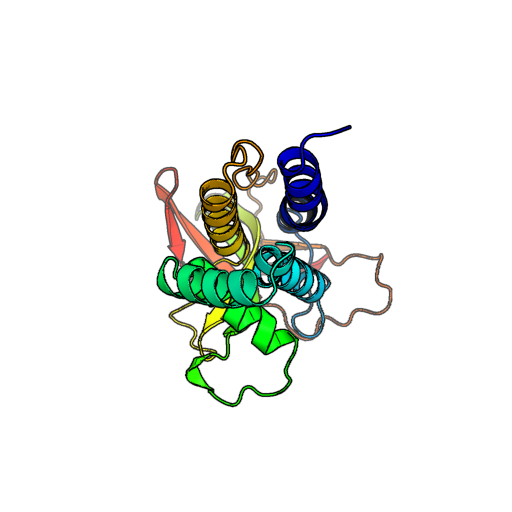75 ? -11.649 9.904 13.345 1.00 84.38 175 LEU A C 1
ATOM 1427 O O . LEU A 1 175 ? -12.777 10.243 13.697 1.00 84.38 175 LEU A O 1
ATOM 1431 N N . TYR A 1 176 ? -10.779 10.775 12.852 1.00 80.31 176 TYR A N 1
ATOM 1432 C CA . TYR A 1 176 ? -11.075 12.183 12.628 1.00 80.31 176 TYR A CA 1
ATOM 1433 C C . TYR A 1 176 ? -11.587 12.410 11.205 1.00 80.31 176 TYR A C 1
ATOM 1435 O O . TYR A 1 176 ? -11.027 11.927 10.215 1.00 80.31 176 TYR A O 1
ATOM 1443 N N . HIS A 1 177 ? -12.637 13.206 11.085 1.00 74.12 177 HIS A N 1
ATOM 1444 C CA . HIS A 1 177 ? -13.114 13.742 9.830 1.00 74.12 177 HIS A CA 1
ATOM 1445 C C . HIS A 1 177 ? -12.377 15.051 9.533 1.00 74.12 177 HIS A C 1
ATOM 1447 O O . HIS A 1 177 ? -12.497 16.052 10.244 1.00 74.12 177 HIS A O 1
ATOM 1453 N N . THR A 1 178 ? -11.582 15.082 8.464 1.00 63.59 178 THR A N 1
ATOM 1454 C CA . THR A 1 178 ? -10.817 16.297 8.156 1.00 63.59 178 THR A CA 1
ATOM 1455 C C . THR A 1 178 ? -11.745 17.433 7.711 1.00 63.59 178 THR A C 1
ATOM 1457 O O . THR A 1 178 ? -12.516 17.319 6.762 1.00 63.59 178 THR A O 1
ATOM 1460 N N . LYS A 1 179 ? -11.626 18.597 8.358 1.00 48.66 179 LYS A N 1
ATOM 1461 C CA . LYS A 1 179 ? -12.361 19.830 8.003 1.00 48.66 179 LYS A CA 1
ATOM 1462 C C . LYS A 1 179 ? -11.882 20.468 6.685 1.00 48.66 179 LYS A C 1
ATOM 1464 O O . LYS A 1 179 ? -12.497 21.416 6.195 1.00 48.66 179 LYS A O 1
ATOM 1469 N N . ALA A 1 180 ? -10.755 19.992 6.147 1.00 48.88 180 ALA A N 1
ATOM 1470 C CA . ALA A 1 180 ? -10.053 20.573 5.001 1.00 48.88 180 ALA A CA 1
ATOM 1471 C C . ALA A 1 180 ? -10.689 20.234 3.643 1.00 48.88 180 ALA A C 1
ATOM 1473 O O . ALA A 1 180 ? -10.425 20.924 2.663 1.00 48.88 180 ALA A O 1
ATOM 1474 N N . SER A 1 181 ? -11.565 19.231 3.584 1.00 48.16 181 SER A N 1
ATOM 1475 C CA . SER A 1 181 ? -12.325 18.891 2.383 1.00 48.16 181 SER A CA 1
ATOM 1476 C C . SER A 1 181 ? -13.805 19.167 2.655 1.00 48.16 181 SER A C 1
ATOM 1478 O O . SER A 1 181 ? -14.558 18.318 3.113 1.00 48.16 181 SER A O 1
ATOM 1480 N N . ARG A 1 182 ? -14.222 20.424 2.462 1.00 42.91 182 ARG A N 1
ATOM 1481 C CA . ARG A 1 182 ? -15.548 20.943 2.859 1.00 42.91 182 ARG A CA 1
ATOM 1482 C C . ARG A 1 182 ? -16.763 20.276 2.181 1.00 42.91 182 ARG A C 1
ATOM 1484 O O . ARG A 1 182 ? -17.872 20.750 2.384 1.00 42.91 182 ARG A O 1
ATOM 1491 N N . GLU A 1 183 ? -16.584 19.192 1.431 1.00 50.50 183 GLU A N 1
ATOM 1492 C CA . GLU A 1 183 ? -17.639 18.497 0.681 1.00 50.50 183 GLU A CA 1
ATOM 1493 C C . GLU A 1 183 ? -17.405 16.973 0.583 1.00 50.50 183 GLU A C 1
ATOM 1495 O O . GLU A 1 183 ? -17.823 16.346 -0.384 1.00 50.50 183 GLU A O 1
ATOM 1500 N N . VAL A 1 184 ? -16.721 16.341 1.546 1.00 54.06 184 VAL A N 1
ATOM 1501 C CA . VAL A 1 184 ? -16.602 14.869 1.544 1.00 54.06 184 VAL A CA 1
ATOM 1502 C C . VAL A 1 184 ? -17.769 14.258 2.311 1.00 54.06 184 VAL A C 1
ATOM 1504 O O . VAL A 1 184 ? -17.808 14.286 3.538 1.00 54.06 184 VAL A O 1
ATOM 1507 N N . SER A 1 185 ? -18.733 13.691 1.585 1.00 60.06 185 SER A N 1
ATOM 1508 C CA . SER A 1 185 ? -19.664 12.718 2.150 1.00 60.06 185 SER A CA 1
ATOM 1509 C C . SER A 1 185 ? -18.948 11.377 2.297 1.00 60.06 185 SER A C 1
ATOM 1511 O O . SER A 1 185 ? -18.482 10.788 1.319 1.00 60.06 185 SER A O 1
ATOM 1513 N N . VAL A 1 186 ? -18.848 10.881 3.528 1.00 64.56 186 VAL A N 1
ATOM 1514 C CA . VAL A 1 186 ? -18.375 9.517 3.790 1.00 64.56 186 VAL A CA 1
ATOM 1515 C C . VAL A 1 186 ? -19.561 8.574 3.599 1.00 64.56 186 VAL A C 1
ATOM 1517 O O . VAL A 1 186 ? -20.404 8.451 4.482 1.00 64.56 186 VAL A O 1
ATOM 1520 N N . GLU A 1 187 ? -19.652 7.943 2.429 1.00 65.75 187 GLU A N 1
ATOM 1521 C CA . GLU A 1 187 ? -20.728 6.986 2.120 1.00 65.75 187 GLU A CA 1
ATOM 1522 C C . GLU A 1 187 ? -20.455 5.609 2.733 1.00 65.75 187 GLU A C 1
ATOM 1524 O O . GLU A 1 187 ? -21.353 4.973 3.281 1.00 65.75 187 GLU A O 1
ATOM 1529 N N . ALA A 1 188 ? -19.198 5.166 2.671 1.00 71.12 188 ALA A N 1
ATOM 1530 C CA . ALA A 1 188 ? -18.732 3.927 3.273 1.00 71.12 188 ALA A CA 1
ATOM 1531 C C . ALA A 1 188 ? -17.230 4.005 3.569 1.00 71.12 188 ALA A C 1
ATOM 1533 O O . ALA A 1 188 ? -16.462 4.619 2.818 1.00 71.12 188 ALA A O 1
ATOM 1534 N N . PHE A 1 189 ? -16.813 3.340 4.642 1.00 78.19 189 PHE A N 1
ATOM 1535 C CA . PHE A 1 189 ? -15.417 3.140 5.020 1.00 78.19 189 PHE A CA 1
ATOM 1536 C C . PHE A 1 189 ? -15.255 1.722 5.574 1.00 78.19 189 PHE A C 1
ATOM 1538 O O . PHE A 1 189 ? -16.194 1.162 6.142 1.00 78.19 189 PHE A O 1
ATOM 1545 N N . ASN A 1 190 ? -14.073 1.134 5.399 1.00 86.75 190 ASN A N 1
ATOM 1546 C CA . ASN A 1 190 ? -13.790 -0.209 5.892 1.00 86.75 190 ASN A CA 1
ATOM 1547 C C . ASN A 1 190 ? -12.947 -0.130 7.161 1.00 86.75 190 ASN A C 1
ATOM 1549 O O . ASN A 1 190 ? -11.991 0.642 7.233 1.00 86.75 190 ASN A O 1
ATOM 1553 N N . ILE A 1 191 ? -13.269 -0.966 8.143 1.00 88.31 191 ILE A N 1
ATOM 1554 C CA . ILE A 1 191 ? -12.493 -1.111 9.373 1.00 88.31 191 ILE A CA 1
ATOM 1555 C C . ILE A 1 191 ? -12.015 -2.552 9.457 1.00 88.31 191 ILE A C 1
ATOM 1557 O O 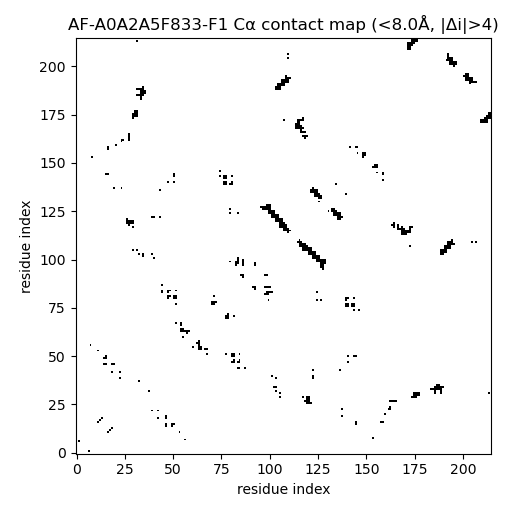. ILE A 1 191 ? -12.746 -3.476 9.105 1.00 88.31 191 ILE A O 1
ATOM 1561 N N . GLU A 1 192 ? -10.803 -2.750 9.956 1.00 91.50 192 GLU A N 1
AT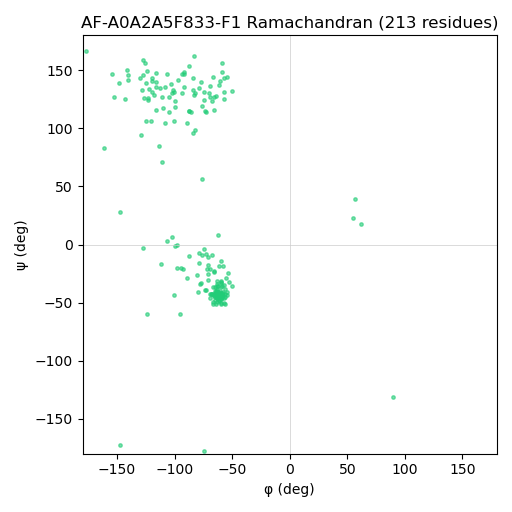OM 1562 C CA . GLU A 1 192 ? -10.355 -4.062 10.401 1.00 91.50 192 GLU A CA 1
ATOM 1563 C C . GLU A 1 192 ? -9.755 -3.986 11.802 1.00 91.50 192 GLU A C 1
ATOM 1565 O O . GLU A 1 192 ? -9.070 -3.025 12.161 1.00 91.50 192 GLU A O 1
ATOM 1570 N N . PHE A 1 193 ? -10.008 -5.026 12.589 1.00 93.31 193 PHE A N 1
ATOM 1571 C CA . PHE A 1 193 ? -9.468 -5.166 13.931 1.00 93.31 193 PHE A CA 1
ATOM 1572 C C . PHE A 1 193 ? -8.483 -6.322 13.960 1.00 93.31 193 PHE A C 1
ATOM 1574 O O . PHE A 1 193 ? -8.742 -7.408 13.437 1.00 93.31 193 PHE A O 1
ATOM 1581 N N . VAL A 1 194 ? -7.346 -6.078 14.595 1.00 93.56 194 VAL A N 1
ATOM 1582 C CA . VAL A 1 194 ? -6.313 -7.080 14.816 1.00 93.56 194 VAL A CA 1
ATOM 1583 C C . VAL A 1 194 ? -5.965 -7.183 16.291 1.00 93.56 194 VAL A C 1
ATOM 1585 O O . VAL A 1 194 ? -6.151 -6.241 17.055 1.00 93.56 194 VAL A O 1
ATOM 1588 N N . ARG A 1 195 ? -5.431 -8.323 16.711 1.00 93.69 195 ARG A N 1
ATOM 1589 C CA . ARG A 1 195 ? -4.868 -8.529 18.046 1.00 93.69 195 ARG A CA 1
ATOM 1590 C C . ARG A 1 195 ? -3.415 -8.955 17.908 1.00 93.69 195 ARG A C 1
ATOM 1592 O O . ARG A 1 195 ? -3.116 -9.838 17.106 1.00 93.69 195 ARG A O 1
ATOM 1599 N N . LYS A 1 196 ? -2.536 -8.343 18.703 1.00 90.94 196 LYS A N 1
ATOM 1600 C CA . LYS A 1 196 ? -1.122 -8.717 18.772 1.00 90.94 196 LYS A CA 1
ATOM 1601 C C . LYS A 1 196 ? -0.980 -10.133 19.350 1.00 90.94 196 LYS A C 1
ATOM 1603 O O . LYS A 1 196 ? -1.542 -1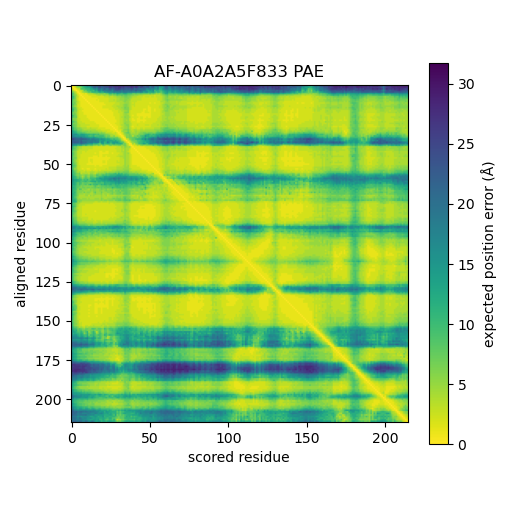0.417 20.408 1.00 90.94 196 LYS A O 1
ATOM 1608 N N . VAL A 1 197 ? -0.269 -11.008 18.642 1.00 91.12 197 VAL A N 1
ATOM 1609 C CA . VAL A 1 197 ? 0.011 -12.404 19.032 1.00 91.12 197 VAL A CA 1
ATOM 1610 C C . VAL A 1 197 ? 1.423 -12.521 19.609 1.00 91.12 197 VAL A C 1
ATOM 1612 O O . VAL A 1 197 ? 1.616 -13.147 20.648 1.00 91.12 197 VAL A O 1
ATOM 1615 N N . ASN A 1 198 ? 2.396 -11.880 18.965 1.00 85.62 198 ASN A N 1
ATOM 1616 C CA . ASN A 1 198 ? 3.784 -11.747 19.413 1.00 85.62 198 ASN A CA 1
ATOM 1617 C C . ASN A 1 198 ? 4.340 -10.391 18.938 1.00 85.62 198 ASN A C 1
ATOM 1619 O O . ASN A 1 198 ? 3.565 -9.562 18.463 1.00 85.62 198 ASN A O 1
ATOM 1623 N N . ASP A 1 199 ? 5.640 -10.131 19.115 1.00 76.31 199 ASP A N 1
ATOM 1624 C CA . ASP A 1 199 ? 6.219 -8.795 18.925 1.00 76.31 199 ASP A CA 1
ATOM 1625 C C . ASP A 1 199 ? 5.955 -8.164 17.548 1.00 76.31 199 ASP A C 1
ATOM 1627 O O . ASP A 1 199 ? 5.730 -6.952 17.517 1.00 76.31 199 ASP A O 1
ATOM 1631 N N . ASP A 1 200 ? 5.796 -8.971 16.492 1.00 75.19 200 ASP A N 1
ATOM 1632 C CA . ASP A 1 200 ? 5.579 -8.496 15.116 1.00 75.19 200 ASP A CA 1
ATOM 1633 C C . ASP A 1 200 ? 4.343 -9.102 14.422 1.00 75.19 200 ASP A C 1
ATOM 1635 O O . ASP A 1 200 ? 4.009 -8.733 13.294 1.00 75.19 200 ASP A O 1
ATOM 1639 N N . GLU A 1 201 ? 3.628 -10.019 15.076 1.00 84.88 201 GLU A N 1
ATOM 1640 C CA . GLU A 1 201 ? 2.513 -10.747 14.470 1.00 84.88 201 GLU A CA 1
ATOM 1641 C C . GLU A 1 201 ? 1.155 -10.311 15.018 1.00 84.88 201 GLU A C 1
ATOM 1643 O O . GLU A 1 201 ? 0.926 -10.196 16.227 1.00 84.88 201 GLU A O 1
ATOM 1648 N N . TYR A 1 202 ? 0.219 -10.132 14.091 1.00 89.38 202 TYR A N 1
ATOM 1649 C CA . TYR A 1 202 ? -1.144 -9.700 14.346 1.00 89.38 202 TYR A CA 1
ATOM 1650 C C . TYR A 1 202 ? -2.127 -10.660 13.680 1.00 89.38 202 TYR A C 1
ATOM 1652 O O . TYR A 1 202 ? -1.992 -10.967 12.499 1.00 89.38 202 TYR A O 1
ATOM 1660 N N . THR A 1 203 ? -3.157 -11.084 14.412 1.00 92.56 203 THR A N 1
ATOM 1661 C CA . THR A 1 203 ? -4.275 -11.862 13.853 1.00 92.56 203 THR A CA 1
ATOM 1662 C C . THR A 1 203 ? -5.526 -11.005 13.751 1.00 92.56 203 THR A C 1
ATOM 1664 O O . THR A 1 203 ? -5.764 -10.164 14.617 1.00 92.56 203 THR A O 1
ATOM 1667 N N . LEU A 1 204 ? -6.356 -11.243 12.733 1.00 92.31 204 LEU A N 1
ATOM 1668 C CA . LEU A 1 204 ? -7.693 -10.653 12.664 1.00 92.31 204 LEU A CA 1
ATOM 1669 C C . LEU A 1 204 ? -8.526 -11.101 13.870 1.00 92.31 204 LEU A C 1
ATOM 1671 O O . LEU A 1 204 ? -8.444 -12.253 14.304 1.00 92.31 204 LEU A O 1
ATOM 1675 N N . VAL A 1 205 ? -9.320 -10.182 14.407 1.00 93.12 205 VAL A N 1
ATOM 1676 C CA . VAL A 1 205 ? -10.219 -10.435 15.534 1.00 93.12 205 VAL A CA 1
ATOM 1677 C C . VAL A 1 205 ? -11.530 -9.698 15.314 1.00 93.12 205 VAL A C 1
ATOM 1679 O O . VAL A 1 205 ? -11.536 -8.602 14.762 1.00 93.12 205 VAL A O 1
ATOM 1682 N N . ASP A 1 206 ? -12.630 -10.285 15.772 1.00 89.94 206 ASP A N 1
ATOM 1683 C CA . ASP A 1 206 ? -13.904 -9.583 15.898 1.00 89.94 206 ASP A CA 1
ATOM 1684 C C . ASP A 1 206 ? -14.097 -9.178 17.372 1.00 89.94 206 ASP A C 1
ATOM 1686 O O . ASP A 1 206 ? -14.258 -10.053 18.233 1.00 89.94 206 ASP A O 1
ATOM 1690 N N . PRO A 1 207 ? -13.947 -7.891 17.730 1.00 87.69 207 PRO A N 1
ATOM 1691 C CA . PRO A 1 207 ? -14.132 -7.433 19.10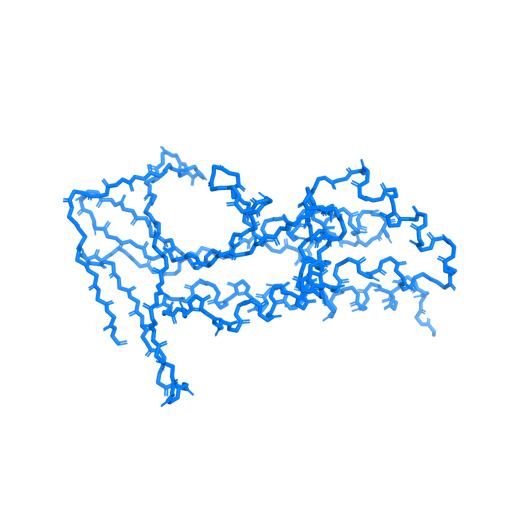4 1.00 87.69 207 PRO A CA 1
ATOM 1692 C C . PRO A 1 207 ? -15.605 -7.570 19.547 1.00 87.69 207 PRO A C 1
ATOM 1694 O O . PRO A 1 207 ? -16.518 -7.292 18.776 1.00 87.69 207 PRO A O 1
ATOM 1697 N N . PRO A 1 208 ? -15.875 -7.911 20.822 1.00 78.56 208 PRO A N 1
ATOM 1698 C CA . PRO A 1 208 ? -17.227 -8.217 21.305 1.00 78.56 208 PRO A CA 1
ATOM 1699 C C . PRO A 1 208 ? -18.188 -7.016 21.284 1.00 78.56 208 PRO A C 1
ATOM 1701 O O . PRO A 1 208 ? -19.406 -7.187 21.294 1.00 78.56 208 PRO A O 1
ATOM 1704 N N . THR A 1 209 ? -17.674 -5.784 21.305 1.00 77.69 209 THR A N 1
ATOM 1705 C CA . THR A 1 209 ? -18.460 -4.556 21.132 1.00 77.69 209 THR A CA 1
ATOM 1706 C C . THR A 1 209 ? -17.567 -3.474 20.540 1.00 77.69 209 THR A C 1
ATOM 1708 O O . THR A 1 209 ? -16.519 -3.162 21.103 1.00 77.69 209 THR A O 1
ATOM 1711 N N . VAL A 1 210 ? -17.998 -2.869 19.431 1.00 72.69 210 VAL A N 1
ATOM 1712 C CA . VAL A 1 210 ? -17.323 -1.720 18.817 1.00 72.69 210 VAL A CA 1
ATOM 1713 C C . VAL A 1 210 ? -18.185 -0.487 19.012 1.00 72.69 210 VAL A C 1
ATOM 1715 O O . VAL A 1 210 ? -19.300 -0.408 18.498 1.00 72.69 210 VAL A O 1
ATOM 1718 N N . LYS A 1 211 ? -17.653 0.498 19.733 1.00 74.38 211 LYS A N 1
ATOM 1719 C CA . LYS A 1 211 ? -18.128 1.877 19.637 1.00 74.38 211 LYS A CA 1
ATOM 1720 C C . LYS A 1 211 ? -17.164 2.622 18.735 1.00 74.38 211 LYS A C 1
ATOM 1722 O O . LYS A 1 211 ? -15.957 2.611 18.979 1.00 74.38 211 LYS A O 1
ATOM 1727 N N . PHE A 1 212 ? -17.715 3.211 17.684 1.00 68.38 212 PHE A N 1
ATOM 1728 C CA . PHE A 1 212 ? -16.957 3.923 16.675 1.00 68.38 212 PHE A CA 1
AT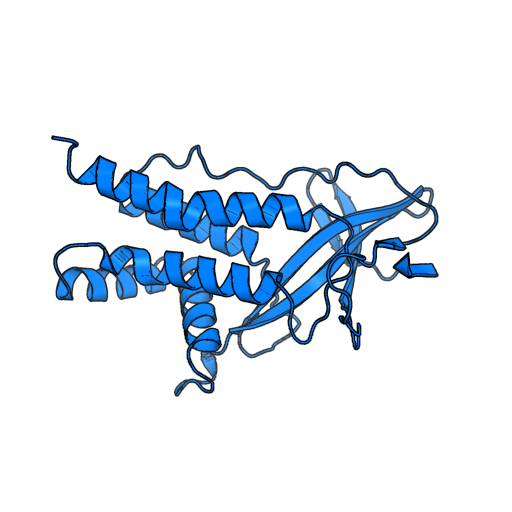OM 1729 C C . PHE A 1 212 ? -17.377 5.385 16.665 1.00 68.38 212 PHE A C 1
ATOM 1731 O O . PHE A 1 212 ? -18.573 5.681 16.604 1.00 68.38 212 PHE A O 1
ATOM 1738 N N . VAL A 1 213 ? -16.400 6.284 16.746 1.00 71.56 213 VAL A N 1
ATOM 1739 C CA . VAL A 1 213 ? -16.654 7.724 16.735 1.00 71.56 213 VAL A CA 1
ATOM 1740 C C . VAL A 1 213 ? -15.884 8.368 15.599 1.00 71.56 213 VAL A C 1
ATOM 1742 O O . VAL A 1 213 ? -14.668 8.220 15.490 1.00 71.56 213 VAL A O 1
ATOM 1745 N N . VAL A 1 214 ? -16.631 9.097 14.773 1.00 67.69 214 VAL A N 1
ATOM 1746 C CA . VAL A 1 214 ? -16.096 10.020 13.775 1.00 67.69 214 VAL A CA 1
ATOM 1747 C C . VAL A 1 214 ? -16.198 11.424 14.355 1.00 67.69 214 VAL A C 1
ATOM 1749 O O . VAL A 1 214 ? -17.307 11.858 14.673 1.00 67.69 214 VAL A O 1
ATOM 1752 N N . ILE A 1 215 ? -15.057 12.094 14.531 1.00 64.06 215 ILE A N 1
ATOM 1753 C CA . ILE A 1 215 ? -14.961 13.435 15.142 1.00 64.06 215 ILE A CA 1
ATOM 1754 C C . ILE A 1 215 ? -14.715 14.498 14.080 1.00 64.06 215 ILE A C 1
ATOM 1756 O O . ILE A 1 215 ? -13.757 14.314 13.299 1.00 64.06 215 ILE A O 1
#

Nearest PDB structures (foldseek):
  3ipu-assembly1_A  TM=2.624E-01  e=4.361E+00  Homo sapiens
  5jy3-assembly2_C  TM=2.041E-01  e=3.883E+00  Homo sapiens

Mean predicted aligned error: 7.17 Å

Secondary structure (DSSP, 8-state):
---HHHHHHHHHIIIIIHHHHHHHHHHTS-B---SSS-HHHHHHHHHHHHHHHGGGGSS-HHHHHHHHHHHHHH-HHHHHHHHHHHHHH-SS-SSGGG-EEEEEEEEEEEETTTEEEEEEEEEEEEETT-TT--EEHHHHHHHHHHHHHHHHT---TT-PPPPPP----BSSEEEB--TTSTT------EEEEEEE-SSS-EEE---S---EEE-

Radius of gyration: 18.87 Å; Cα contacts (8 Å, |Δi|>4): 333; chains: 1; bounding box: 50×35×56 Å

pLDDT: mean 83.15, std 12.76, range [41.12, 97.0]